Protein AF-A0A4Q6CB63-F1 (afdb_monomer)

Foldseek 3Di:
DDDDDDDDDPPPPPDPQLDLVVLVVCVVVVVLVSSLVSLVCLLPPPPHDPQSNLVSLQVNLVSCVVVVNNVSSLVSLVCSCVVVVVDPSVVVSVVVVVVDDPPQQPDLPDDDQAQQEEEEEAAPVCNVLSVLQCVQEPTHYDYGPDDPVSQLVVLVVDNSHQWYWYWHFAQPDPKTKTKIWIAGSNRHTDDMDMDTDDDDDDSVVSSVVRSVVSSVVNRHPGRD

Nearest PDB structures (foldseek):
  4zlh-assembly1_A  TM=8.930E-01  e=3.032E-02  Escherichia coli O157:H7
  5dbk-assembly1_B  TM=7.939E-01  e=3.755E-01  Bacillus thuringiensis Bt407
  4gpk-assembly2_H  TM=7.873E-01  e=6.652E-01  Bacillus thuringiensis serovar thuringiensis
  4gpk-assembly3_K  TM=8.136E-01  e=1.862E+00  Bacillus thuringiensis serovar thuringiensis
  4gpk-assembly2_F  TM=7.254E-01  e=1.178E+00  Bacillus thuringiensis serovar thuringiensis

Solvent-accessible surface area (backbone atoms only — not comparable to full-atom values): 12279 Å² total; per-residue (Å²): 140,85,85,82,82,81,80,82,79,81,79,77,79,80,75,80,72,64,40,71,66,58,20,51,52,27,44,78,70,68,37,50,69,62,13,45,53,34,26,52,47,30,44,69,39,90,84,44,50,73,68,52,21,29,46,22,28,39,49,47,10,50,48,27,40,76,69,73,35,60,69,60,12,50,51,28,22,49,47,19,39,71,78,33,58,88,41,73,48,17,54,51,27,50,48,61,63,62,70,48,69,77,70,72,56,61,73,82,81,88,62,88,70,52,75,48,23,23,40,33,24,44,22,89,92,48,53,74,49,43,59,63,40,48,71,26,36,64,39,52,65,43,84,39,89,52,53,68,71,35,50,30,55,50,26,66,74,33,89,34,34,26,13,35,36,42,40,45,68,45,51,90,49,102,71,27,33,23,38,42,37,29,22,36,26,89,59,49,75,75,51,74,49,76,43,73,59,92,68,92,73,57,46,70,63,50,45,51,54,29,42,56,54,47,23,65,71,38,48,70,39,73,51,75

pLDDT: mean 87.73, std 14.74, range [37.97, 98.38]

Secondary structure (DSSP, 8-state):
-------------------HHHHHHHHHTT-HHHHHHHHHHHHH-TTS-HHHHHHHHHHHHHHHHHTT-HHHHHHHHHHHHHH-TTSHHHHHHHHHHHSS----PPP--SS-PPTTEEEEE--SS-GGGHHHHHHTSSS-EEEE-S-HHHHHHHHHH-TTEEEEEEEEEE-SSSS-EEEEEEE-TTS-EEEEEEEE------HHHHHHHHHHHHHHHHTT----

Sequence (224 aa):
MKISFLALMLISTTAFAADLNKAKTYRSNGMLDEAKRELVEVAYASESSPDQKAEALLLLGDVAQEQGKPQVANENWRQVIQLYAASRFATLAKERMNARAPVAAPAVQGNQLTAGTVLVVSDPNHPWASGPLSASLASPTTLFEGSLSQAITAARQQPSIAGILEISLVTDSAFESGRVTCYRPNGGSVWVEKVMFNIGGGAERIARKFADGLAKKIARKTCP

Radius of gyration: 23.07 Å; Cα contacts (8 Å, |Δi|>4): 366; chains: 1; bounding box: 72×50×71 Å

Structure (mmCIF, N/CA/C/O backbone):
data_AF-A0A4Q6CB63-F1
#
_entry.id   AF-A0A4Q6CB63-F1
#
loop_
_atom_site.group_PDB
_atom_site.id
_atom_site.type_symbol
_atom_site.label_atom_id
_atom_site.label_alt_id
_atom_site.label_comp_id
_atom_site.label_asym_id
_atom_site.label_entity_id
_atom_site.label_seq_id
_atom_site.pdbx_PDB_ins_code
_atom_site.Cartn_x
_atom_site.Cartn_y
_atom_site.Cartn_z
_atom_site.occupancy
_atom_site.B_iso_or_equiv
_atom_site.auth_seq_id
_atom_site.auth_comp_id
_atom_site.auth_asym_id
_atom_site.auth_atom_id
_atom_site.pdbx_PDB_model_num
ATOM 1 N N . MET A 1 1 ? 47.937 -35.058 -47.679 1.00 39.22 1 MET A N 1
ATOM 2 C CA . MET A 1 1 ? 47.808 -33.672 -47.178 1.00 39.22 1 MET A CA 1
ATOM 3 C C . MET A 1 1 ? 46.350 -33.451 -46.796 1.00 39.22 1 MET A C 1
ATOM 5 O O . MET A 1 1 ? 45.508 -33.507 -47.678 1.00 39.22 1 MET A O 1
ATOM 9 N N . LYS A 1 2 ? 46.031 -33.335 -45.501 1.00 37.97 2 LYS A N 1
ATOM 10 C CA . LYS A 1 2 ? 44.665 -33.095 -45.001 1.00 37.97 2 LYS A CA 1
ATOM 11 C C . LYS A 1 2 ? 44.637 -31.696 -44.385 1.00 37.97 2 LYS A C 1
ATOM 13 O O . LYS A 1 2 ? 45.316 -31.475 -43.390 1.00 37.97 2 LYS A O 1
ATOM 18 N N . ILE A 1 3 ? 43.901 -30.770 -44.994 1.00 50.69 3 ILE A N 1
ATOM 19 C CA . ILE A 1 3 ? 43.619 -29.450 -44.420 1.00 50.69 3 ILE A CA 1
ATOM 20 C C . ILE A 1 3 ? 42.224 -29.552 -43.802 1.00 50.69 3 ILE A C 1
ATOM 22 O O . ILE A 1 3 ? 41.226 -29.568 -44.518 1.00 50.69 3 ILE A O 1
ATOM 26 N N . SER A 1 4 ? 42.167 -29.695 -42.477 1.00 60.84 4 SER A N 1
ATOM 27 C CA . SER A 1 4 ? 40.922 -29.565 -41.718 1.00 60.84 4 SER A CA 1
ATOM 28 C C . SER A 1 4 ? 40.594 -28.082 -41.568 1.00 60.84 4 SER A C 1
ATOM 30 O O . SER A 1 4 ? 41.284 -27.362 -40.852 1.00 60.84 4 SER A O 1
ATOM 32 N N . PHE A 1 5 ? 39.537 -27.639 -42.245 1.00 57.62 5 PHE A N 1
ATOM 33 C CA . PHE A 1 5 ? 38.904 -26.341 -42.027 1.00 57.62 5 PHE A CA 1
ATOM 34 C C . PHE A 1 5 ? 38.060 -26.420 -40.746 1.00 57.62 5 PHE A C 1
ATOM 36 O O . PHE A 1 5 ? 37.025 -27.085 -40.717 1.00 57.62 5 PHE A O 1
ATOM 43 N N . LEU A 1 6 ? 38.519 -25.776 -39.672 1.00 60.66 6 LEU A N 1
ATOM 44 C CA . LEU A 1 6 ? 37.759 -25.610 -38.435 1.00 60.66 6 LEU A CA 1
ATOM 45 C C . LEU A 1 6 ? 36.856 -24.375 -38.593 1.00 60.66 6 LEU A C 1
ATOM 47 O O . LEU A 1 6 ? 37.323 -23.241 -38.504 1.00 60.66 6 LEU A O 1
ATOM 51 N N . ALA A 1 7 ? 35.574 -24.593 -38.886 1.00 61.94 7 ALA A N 1
ATOM 52 C CA . ALA A 1 7 ? 34.572 -23.535 -38.975 1.00 61.94 7 ALA A CA 1
ATOM 53 C C . ALA A 1 7 ? 34.147 -23.095 -37.562 1.00 61.94 7 ALA A C 1
ATOM 55 O O . ALA A 1 7 ? 33.445 -23.817 -36.855 1.00 61.94 7 ALA A O 1
ATOM 56 N N . LEU A 1 8 ? 34.593 -21.908 -37.149 1.00 60.03 8 LEU A N 1
ATOM 57 C CA . LEU A 1 8 ? 34.213 -21.268 -35.891 1.00 60.03 8 LEU A CA 1
ATOM 58 C C . LEU A 1 8 ? 32.818 -20.631 -36.052 1.00 60.03 8 LEU A C 1
ATOM 60 O O . LEU A 1 8 ? 32.686 -19.526 -36.573 1.00 60.03 8 LEU A O 1
ATOM 64 N N . MET A 1 9 ? 31.766 -21.345 -35.645 1.00 54.97 9 MET A N 1
ATOM 65 C CA . MET A 1 9 ? 30.402 -20.806 -35.550 1.00 54.97 9 MET A CA 1
ATOM 66 C C . MET A 1 9 ? 30.316 -19.832 -34.363 1.00 54.97 9 MET A C 1
ATOM 68 O O . MET A 1 9 ? 30.201 -20.248 -33.211 1.00 54.97 9 MET A O 1
ATOM 72 N N . LEU A 1 10 ? 30.372 -18.528 -34.644 1.00 56.69 10 LEU A N 1
ATOM 73 C CA . LEU A 1 10 ? 29.990 -17.468 -33.709 1.00 56.69 10 LEU A CA 1
ATOM 74 C C . LEU A 1 10 ? 28.464 -17.490 -33.545 1.00 56.69 10 LEU A C 1
ATOM 76 O O . LEU A 1 10 ? 27.733 -16.954 -34.373 1.00 56.69 10 LEU A O 1
ATOM 80 N N . ILE A 1 11 ? 27.976 -18.132 -32.483 1.00 59.22 11 ILE A N 1
ATOM 81 C CA . ILE A 1 11 ? 26.566 -18.059 -32.089 1.00 59.22 11 ILE A CA 1
ATOM 82 C C . ILE A 1 11 ? 26.355 -16.688 -31.440 1.00 59.22 11 ILE A C 1
ATOM 84 O O . ILE A 1 11 ? 26.653 -16.488 -30.264 1.00 59.22 11 ILE A O 1
ATOM 88 N N . SER A 1 12 ? 25.884 -15.718 -32.224 1.00 46.91 12 SER A N 1
ATOM 89 C CA . SER A 1 12 ? 25.446 -14.418 -31.720 1.00 46.91 12 SER A CA 1
ATOM 90 C C . SER A 1 12 ? 24.173 -14.611 -30.899 1.00 46.91 12 SER A C 1
ATOM 92 O O . SER A 1 12 ? 23.078 -14.711 -31.446 1.00 46.91 12 SER A O 1
ATOM 94 N N . THR A 1 13 ? 24.297 -14.683 -29.576 1.00 50.00 13 THR A N 1
ATOM 95 C CA . THR A 1 13 ? 23.141 -14.586 -28.684 1.00 50.00 13 THR A CA 1
ATOM 96 C C . THR A 1 13 ? 22.566 -13.180 -28.816 1.00 50.00 13 THR A C 1
ATOM 98 O O . THR A 1 13 ? 23.146 -12.219 -28.311 1.00 50.00 13 THR A O 1
ATOM 101 N N . THR A 1 14 ? 21.448 -13.038 -29.525 1.00 46.25 14 THR A N 1
ATOM 102 C CA . THR A 1 14 ? 20.683 -11.792 -29.551 1.00 46.25 14 THR A CA 1
ATOM 103 C C . THR A 1 14 ? 20.094 -11.579 -28.163 1.00 46.25 14 THR A C 1
ATOM 105 O O . THR A 1 14 ? 19.065 -12.162 -27.819 1.00 46.25 14 THR A O 1
ATOM 108 N N . ALA A 1 15 ? 20.772 -10.784 -27.339 1.00 55.97 15 ALA A N 1
ATOM 109 C CA . ALA A 1 15 ? 20.175 -10.250 -26.130 1.00 55.97 15 ALA A CA 1
ATOM 110 C C . ALA A 1 15 ? 19.008 -9.354 -26.565 1.00 55.97 15 ALA A C 1
ATOM 112 O O . ALA A 1 15 ? 19.218 -8.311 -27.187 1.00 55.97 15 ALA A O 1
ATOM 113 N N . PHE A 1 16 ? 17.776 -9.790 -26.306 1.00 55.25 16 PHE A N 1
ATOM 114 C CA . PHE A 1 16 ? 16.616 -8.918 -26.423 1.00 55.25 16 PHE A CA 1
ATOM 115 C C . PHE A 1 16 ? 16.728 -7.899 -25.292 1.00 55.25 16 PHE A C 1
ATOM 117 O O . PHE A 1 16 ? 16.436 -8.212 -24.144 1.00 55.25 16 PHE A O 1
ATOM 124 N N . ALA A 1 17 ? 17.243 -6.712 -25.605 1.00 58.72 17 ALA A N 1
ATOM 125 C CA . ALA A 1 17 ? 17.229 -5.604 -24.667 1.00 58.72 17 ALA A CA 1
ATOM 126 C C . ALA A 1 17 ? 15.768 -5.224 -24.396 1.00 58.72 17 ALA A C 1
ATOM 128 O O . ALA A 1 17 ? 14.986 -5.072 -25.340 1.00 58.72 17 ALA A O 1
ATOM 129 N N . ALA A 1 18 ? 15.407 -5.093 -23.121 1.00 71.44 18 ALA A N 1
ATOM 130 C CA . ALA A 1 18 ? 14.099 -4.595 -22.722 1.00 71.44 18 ALA A CA 1
ATOM 131 C C . ALA A 1 18 ? 13.856 -3.220 -23.368 1.00 71.44 18 ALA A C 1
ATOM 133 O O . ALA A 1 18 ? 14.711 -2.332 -23.302 1.00 71.44 18 ALA A O 1
ATOM 134 N N . ASP A 1 19 ? 12.706 -3.050 -24.025 1.00 86.69 19 ASP A N 1
ATOM 135 C CA . ASP A 1 19 ? 12.426 -1.878 -24.859 1.00 86.69 19 ASP A CA 1
ATOM 136 C C . ASP A 1 19 ? 11.164 -1.146 -24.385 1.00 86.69 19 ASP A C 1
ATOM 138 O O . ASP A 1 19 ? 10.040 -1.652 -24.461 1.00 86.69 19 ASP A O 1
ATOM 142 N N . LEU A 1 20 ? 11.341 0.104 -23.949 1.00 92.88 20 LEU A N 1
ATOM 143 C CA . LEU A 1 20 ? 10.239 0.996 -23.582 1.00 92.88 20 LEU A CA 1
ATOM 144 C C . LEU A 1 20 ? 9.221 1.172 -24.710 1.00 92.88 20 LEU A C 1
ATOM 146 O O . LEU A 1 20 ? 8.030 1.319 -24.437 1.00 92.88 20 LEU A O 1
ATOM 150 N N . ASN A 1 21 ? 9.651 1.174 -25.970 1.00 95.06 21 ASN A N 1
ATOM 151 C CA . ASN A 1 21 ? 8.739 1.325 -27.101 1.00 95.06 21 ASN A CA 1
ATOM 152 C C . ASN A 1 21 ? 7.865 0.084 -27.276 1.00 95.06 21 ASN A C 1
ATOM 154 O O . ASN A 1 21 ? 6.662 0.203 -27.526 1.00 95.06 21 ASN A O 1
ATOM 158 N N . LYS A 1 22 ? 8.438 -1.104 -27.068 1.00 95.19 22 LYS A N 1
ATOM 159 C CA . LYS A 1 22 ? 7.697 -2.367 -27.060 1.00 95.19 22 LYS A CA 1
ATOM 160 C C . LYS A 1 22 ? 6.662 -2.387 -25.936 1.00 95.19 22 LYS A C 1
ATOM 162 O O . LYS A 1 22 ? 5.489 -2.645 -26.196 1.00 95.19 22 LYS A O 1
ATOM 167 N N . ALA A 1 23 ? 7.054 -1.999 -24.723 1.00 95.75 23 ALA A N 1
ATOM 168 C CA . ALA A 1 23 ? 6.136 -1.860 -23.595 1.00 95.75 23 ALA A CA 1
ATOM 169 C C . ALA A 1 23 ? 4.974 -0.886 -23.873 1.00 95.75 23 ALA A C 1
ATOM 171 O O . ALA A 1 23 ? 3.810 -1.205 -23.619 1.00 95.75 23 ALA A O 1
ATOM 172 N N . LYS A 1 24 ? 5.275 0.297 -24.427 1.00 97.06 24 LYS A N 1
ATOM 173 C CA . LYS A 1 24 ? 4.266 1.296 -24.819 1.00 97.06 24 LYS A CA 1
ATOM 174 C C . LYS A 1 24 ? 3.311 0.749 -25.877 1.00 97.06 24 LYS A C 1
ATOM 176 O O . LYS A 1 24 ? 2.111 0.984 -25.777 1.00 97.06 24 LYS A O 1
ATOM 181 N N . THR A 1 25 ? 3.833 -0.013 -26.838 1.00 97.31 25 THR A N 1
ATOM 182 C CA . THR A 1 25 ? 3.034 -0.673 -27.879 1.00 97.31 25 THR A CA 1
ATOM 183 C C . THR A 1 25 ? 2.101 -1.718 -27.277 1.00 97.31 25 THR A C 1
ATOM 185 O O . THR A 1 25 ? 0.921 -1.749 -27.613 1.00 97.31 25 THR A O 1
ATOM 188 N N . TYR A 1 26 ? 2.580 -2.551 -26.349 1.00 97.75 26 TYR A N 1
ATOM 189 C CA . TYR A 1 26 ? 1.707 -3.495 -25.650 1.00 97.75 26 TYR A CA 1
ATOM 190 C C . TYR A 1 26 ? 0.588 -2.774 -24.900 1.00 97.75 26 TYR A C 1
ATOM 192 O O . TYR A 1 26 ? -0.585 -3.101 -25.085 1.00 97.75 26 TYR A O 1
ATOM 200 N N . ARG A 1 27 ? 0.923 -1.724 -24.143 1.00 97.31 27 ARG A N 1
ATOM 201 C CA . ARG A 1 27 ? -0.071 -0.931 -23.413 1.00 97.31 27 ARG A CA 1
ATOM 202 C C . ARG A 1 27 ? -1.109 -0.311 -24.350 1.00 97.31 27 ARG A C 1
ATOM 204 O O . ARG A 1 27 ? -2.300 -0.433 -24.086 1.00 97.31 27 ARG A O 1
ATOM 211 N N . SER A 1 28 ? -0.691 0.308 -25.457 1.00 96.75 28 SER A N 1
ATOM 212 C CA . SER A 1 28 ? -1.627 0.948 -26.394 1.00 96.75 28 SER A CA 1
ATOM 213 C C . SER A 1 28 ? -2.571 -0.041 -27.086 1.00 96.75 28 SER A C 1
ATOM 215 O O . SER A 1 28 ? -3.619 0.369 -27.570 1.00 96.75 28 SER A O 1
ATOM 217 N N . ASN A 1 29 ? -2.216 -1.329 -27.126 1.00 96.75 29 ASN A N 1
ATOM 218 C CA . ASN A 1 29 ? -3.058 -2.409 -27.645 1.00 96.75 29 ASN A CA 1
ATOM 219 C C . ASN A 1 29 ? -3.844 -3.149 -26.541 1.00 96.75 29 ASN A C 1
ATOM 221 O O . ASN A 1 29 ? -4.443 -4.186 -26.809 1.00 96.75 29 ASN A O 1
ATOM 225 N N . GLY A 1 30 ? -3.836 -2.654 -25.298 1.00 95.50 30 GLY A N 1
ATOM 226 C CA . GLY A 1 30 ? -4.531 -3.282 -24.167 1.00 95.50 30 GLY A CA 1
ATOM 227 C C . GLY A 1 30 ? -3.865 -4.556 -23.632 1.00 95.50 30 GLY A C 1
ATOM 228 O O . GLY A 1 30 ? -4.428 -5.226 -22.770 1.00 95.50 30 GLY A O 1
ATOM 229 N N . MET A 1 31 ? -2.657 -4.884 -24.097 1.00 97.50 31 MET A N 1
ATOM 230 C CA . MET A 1 31 ? -1.854 -6.023 -23.638 1.00 97.50 31 MET A CA 1
ATOM 231 C C . MET A 1 31 ? -1.120 -5.653 -22.341 1.00 97.50 31 MET A C 1
ATOM 233 O O . MET A 1 31 ? 0.094 -5.440 -22.309 1.00 97.50 31 MET A O 1
ATOM 237 N N . LEU A 1 32 ? -1.893 -5.451 -21.272 1.00 95.19 32 LEU A N 1
ATOM 238 C CA . LEU A 1 32 ? -1.403 -4.839 -20.035 1.00 95.19 32 LEU A CA 1
ATOM 239 C C . LEU A 1 32 ? -0.403 -5.723 -19.276 1.00 95.19 32 LEU A C 1
ATOM 241 O O . LEU A 1 32 ? 0.510 -5.193 -18.642 1.00 95.19 32 LEU A O 1
ATOM 245 N N . ASP A 1 33 ? -0.530 -7.048 -19.353 1.00 93.12 33 ASP A N 1
ATOM 246 C CA . ASP A 1 33 ? 0.384 -7.970 -18.668 1.00 93.12 33 ASP A CA 1
ATOM 247 C C . ASP A 1 33 ? 1.744 -8.055 -19.374 1.00 93.12 33 ASP A C 1
ATOM 249 O O . ASP A 1 33 ? 2.793 -8.049 -18.723 1.00 93.12 33 ASP A O 1
ATOM 253 N N . GLU A 1 34 ? 1.753 -8.050 -20.707 1.00 95.44 34 GLU A N 1
ATOM 254 C CA . GLU A 1 34 ? 2.967 -7.971 -21.513 1.00 95.44 34 GLU A CA 1
ATOM 255 C C . GLU A 1 34 ? 3.663 -6.625 -21.332 1.00 95.44 34 GLU A C 1
ATOM 257 O O . GLU A 1 34 ? 4.873 -6.591 -21.109 1.00 95.44 34 GLU A O 1
ATOM 262 N N . ALA A 1 35 ? 2.903 -5.525 -21.349 1.00 96.88 35 ALA A N 1
ATOM 263 C CA . ALA A 1 35 ? 3.434 -4.199 -21.056 1.00 96.88 35 ALA A CA 1
ATOM 264 C C . ALA A 1 35 ? 4.088 -4.171 -19.672 1.00 96.88 35 ALA A C 1
ATOM 266 O O . ALA A 1 35 ? 5.228 -3.734 -19.537 1.00 96.88 35 ALA A O 1
ATOM 267 N N . LYS A 1 36 ? 3.401 -4.692 -18.647 1.00 96.88 36 LYS A N 1
ATOM 268 C CA . LYS A 1 36 ? 3.927 -4.756 -17.282 1.00 96.88 36 LYS A CA 1
ATOM 269 C C . LYS A 1 36 ? 5.258 -5.508 -17.222 1.00 96.88 36 LYS A C 1
ATOM 271 O O . LYS A 1 36 ? 6.182 -5.011 -16.586 1.00 96.88 36 LYS A O 1
ATOM 276 N N . ARG A 1 37 ? 5.368 -6.676 -17.865 1.00 95.31 37 ARG A N 1
ATOM 277 C CA . ARG A 1 37 ? 6.605 -7.476 -17.865 1.00 95.31 37 ARG A CA 1
ATOM 278 C C . ARG A 1 37 ? 7.783 -6.699 -18.456 1.00 95.31 37 ARG A C 1
ATOM 280 O O . ARG A 1 37 ? 8.807 -6.581 -17.794 1.00 95.31 37 ARG A O 1
ATOM 287 N N . GLU A 1 38 ? 7.606 -6.114 -19.637 1.00 94.75 38 GLU A N 1
ATOM 288 C CA . GLU A 1 38 ? 8.657 -5.324 -20.298 1.00 94.75 38 GLU A CA 1
ATOM 289 C C . GLU A 1 38 ? 9.060 -4.095 -19.465 1.00 94.75 38 GLU A C 1
ATOM 291 O O . GLU A 1 38 ? 10.240 -3.778 -19.335 1.00 94.75 38 GLU A O 1
ATOM 296 N N . LEU A 1 39 ? 8.092 -3.407 -18.848 1.00 97.44 39 LEU A N 1
ATOM 297 C CA . LEU A 1 39 ? 8.380 -2.240 -18.011 1.00 97.44 39 LEU A CA 1
ATOM 298 C C . LEU A 1 39 ? 9.146 -2.604 -16.735 1.00 97.44 39 LEU A C 1
ATOM 300 O O . LEU A 1 39 ? 10.003 -1.829 -16.317 1.00 97.44 39 LEU A O 1
ATOM 304 N N . VAL A 1 40 ? 8.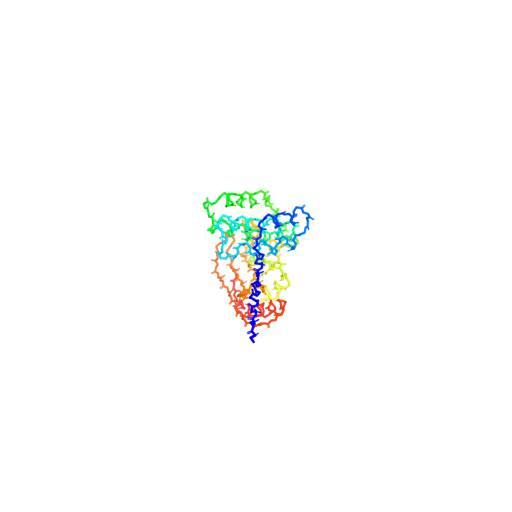860 -3.755 -16.114 1.00 96.12 40 VAL A N 1
ATOM 305 C CA . VAL A 1 40 ? 9.631 -4.243 -14.958 1.00 96.12 40 VAL A CA 1
ATOM 306 C C . VAL A 1 40 ? 11.083 -4.486 -15.362 1.00 96.12 40 VAL A C 1
ATOM 308 O O . VAL A 1 40 ? 11.987 -4.058 -14.646 1.00 96.12 40 VAL A O 1
ATOM 311 N N . GLU A 1 41 ? 11.321 -5.107 -16.517 1.00 94.94 41 GLU A N 1
ATOM 312 C CA . GLU A 1 41 ? 12.683 -5.328 -17.007 1.00 94.94 41 GLU A CA 1
ATOM 313 C C . GLU A 1 41 ? 13.430 -4.001 -17.206 1.00 94.94 41 GLU A C 1
ATOM 315 O O . GLU A 1 41 ? 14.523 -3.840 -16.666 1.00 94.94 41 GLU A O 1
ATOM 320 N N . VAL A 1 42 ? 12.819 -3.002 -17.857 1.00 95.56 42 VAL A N 1
ATOM 321 C CA . VAL A 1 42 ? 13.439 -1.670 -18.013 1.00 95.56 42 VAL A CA 1
ATOM 322 C C . VAL A 1 42 ? 13.677 -0.983 -16.661 1.00 95.56 42 VAL A C 1
ATOM 324 O O . VAL A 1 42 ? 14.746 -0.416 -16.429 1.00 95.56 42 VAL A O 1
ATOM 327 N N . ALA A 1 43 ? 12.700 -1.013 -15.751 1.00 96.00 43 ALA A N 1
ATOM 328 C CA . ALA A 1 43 ? 12.778 -0.302 -14.474 1.00 96.00 43 ALA A CA 1
ATOM 329 C C . ALA A 1 43 ? 13.957 -0.766 -13.601 1.00 96.00 43 ALA A C 1
ATOM 331 O O . ALA A 1 43 ? 14.531 0.039 -12.861 1.00 96.00 43 ALA A O 1
ATOM 332 N N . TYR A 1 44 ? 14.345 -2.041 -13.708 1.00 94.12 44 TYR A N 1
ATOM 333 C CA . TYR A 1 44 ? 15.367 -2.651 -12.854 1.00 94.12 44 TYR A CA 1
ATOM 334 C C . TYR A 1 44 ? 16.635 -3.101 -13.596 1.00 94.12 44 TYR A C 1
ATOM 336 O O . TYR A 1 44 ? 17.611 -3.471 -12.943 1.00 94.12 44 TYR A O 1
ATOM 344 N N . ALA A 1 45 ? 16.672 -3.002 -14.925 1.00 92.25 45 ALA A N 1
ATOM 345 C CA . ALA A 1 45 ? 17.854 -3.271 -15.738 1.00 92.25 45 ALA A CA 1
ATOM 346 C C . ALA A 1 45 ? 19.056 -2.400 -15.332 1.00 92.25 45 ALA A C 1
ATOM 348 O O . ALA A 1 45 ? 18.934 -1.197 -15.080 1.00 92.25 45 ALA A O 1
ATOM 349 N N . SER A 1 46 ? 20.248 -2.991 -15.285 1.00 91.25 46 SER A N 1
ATOM 350 C CA . SER A 1 46 ? 21.482 -2.289 -14.901 1.00 91.25 46 SER A CA 1
ATOM 351 C C . SER A 1 46 ? 21.897 -1.220 -15.919 1.00 91.25 46 SER A C 1
ATOM 353 O O . SER A 1 46 ? 22.407 -0.164 -15.554 1.00 91.25 46 SER A O 1
ATOM 355 N N . GLU A 1 47 ? 21.594 -1.490 -17.181 1.00 91.06 47 GLU A N 1
ATOM 356 C CA . GLU A 1 47 ? 21.930 -0.743 -18.383 1.00 91.06 47 GLU A CA 1
ATOM 357 C C . GLU A 1 47 ? 20.919 0.362 -18.714 1.00 91.06 47 GLU A C 1
ATOM 359 O O . GLU A 1 47 ? 21.214 1.243 -19.519 1.00 91.06 47 GLU A O 1
ATOM 364 N N . SER A 1 48 ? 19.742 0.349 -18.080 1.00 92.75 48 SER A N 1
ATOM 365 C CA . SER A 1 48 ? 18.741 1.397 -18.275 1.00 92.75 48 SER A CA 1
ATOM 366 C C . SER A 1 48 ? 19.169 2.702 -17.610 1.00 92.75 48 SER A C 1
ATOM 368 O O . SER A 1 48 ? 19.584 2.730 -16.445 1.00 92.75 48 SER A O 1
ATOM 370 N N . SER A 1 49 ? 19.017 3.805 -18.339 1.00 95.12 49 SER A N 1
ATOM 371 C CA . SER A 1 49 ? 19.308 5.140 -17.824 1.00 95.12 49 SER A CA 1
ATOM 372 C C . SER A 1 49 ? 18.327 5.541 -16.709 1.00 95.12 49 SER A C 1
ATOM 374 O O . SER A 1 49 ? 17.214 5.008 -16.639 1.00 95.12 49 SER A O 1
ATOM 376 N N . PRO A 1 50 ? 18.681 6.508 -15.840 1.00 96.19 50 PRO A N 1
ATOM 377 C CA . PRO A 1 50 ? 17.758 7.015 -14.824 1.00 96.19 50 PRO A CA 1
ATOM 378 C C . PRO A 1 50 ? 16.417 7.487 -15.402 1.00 96.19 50 PRO A C 1
ATOM 380 O O . PRO A 1 50 ? 15.372 7.205 -14.822 1.00 96.19 50 PRO A O 1
ATOM 383 N N . ASP A 1 51 ? 16.436 8.132 -16.571 1.00 95.94 51 ASP A N 1
ATOM 384 C CA . ASP A 1 51 ? 15.225 8.586 -17.259 1.00 95.94 51 ASP A CA 1
ATOM 385 C C . ASP A 1 51 ? 14.370 7.415 -17.753 1.00 95.94 51 ASP A C 1
ATOM 387 O O . ASP A 1 51 ? 13.152 7.443 -17.588 1.00 95.94 51 ASP A O 1
ATOM 391 N N . GLN A 1 52 ? 14.986 6.360 -18.301 1.00 96.31 52 GLN A N 1
ATOM 392 C CA . GLN A 1 52 ? 14.255 5.164 -18.732 1.00 96.31 52 GLN A CA 1
ATOM 393 C C . GLN A 1 52 ? 13.600 4.448 -17.550 1.00 96.31 52 GLN A C 1
ATOM 395 O O . GLN A 1 52 ? 12.446 4.035 -17.645 1.00 96.31 52 GLN A O 1
ATOM 400 N N . LYS A 1 53 ? 14.303 4.348 -16.417 1.00 97.69 53 LYS A N 1
ATOM 401 C CA . LYS A 1 53 ? 13.763 3.747 -15.189 1.00 97.69 53 LYS A CA 1
ATOM 402 C C . LYS A 1 53 ? 12.606 4.561 -14.618 1.00 97.69 53 LYS A C 1
ATOM 404 O O . LYS A 1 53 ? 11.573 3.998 -14.261 1.00 97.69 53 LYS A O 1
ATOM 409 N N . ALA A 1 54 ? 12.755 5.885 -14.578 1.00 97.94 54 ALA A N 1
ATOM 410 C CA . ALA A 1 54 ? 11.704 6.793 -14.134 1.00 97.94 54 ALA A CA 1
ATOM 411 C C . ALA A 1 54 ? 10.459 6.711 -15.036 1.00 97.94 54 ALA A C 1
ATOM 413 O O . ALA A 1 54 ? 9.336 6.657 -14.532 1.00 97.94 54 ALA A O 1
ATOM 414 N N . GLU A 1 55 ? 10.649 6.656 -16.358 1.00 98.19 55 GLU A N 1
ATOM 415 C CA . GLU A 1 55 ? 9.558 6.471 -17.318 1.00 98.19 55 GLU A CA 1
ATOM 416 C C . GLU A 1 55 ? 8.876 5.113 -17.146 1.00 98.19 55 GLU A C 1
ATOM 418 O O . GLU A 1 55 ? 7.648 5.043 -17.108 1.00 98.19 55 GLU A O 1
ATOM 423 N N . ALA A 1 56 ? 9.658 4.041 -16.998 1.00 98.12 56 ALA A N 1
ATOM 424 C CA . ALA A 1 56 ? 9.133 2.696 -16.815 1.00 98.12 56 ALA A CA 1
ATOM 425 C C . ALA A 1 56 ? 8.262 2.593 -15.557 1.00 98.12 56 ALA A C 1
ATOM 427 O O . ALA A 1 56 ? 7.145 2.084 -15.625 1.00 98.12 56 ALA A O 1
ATOM 428 N N . LEU A 1 57 ? 8.722 3.145 -14.430 1.00 98.25 57 LEU A N 1
ATOM 429 C CA . LEU A 1 57 ? 7.953 3.199 -13.183 1.00 98.25 57 LEU A CA 1
ATOM 430 C C . LEU A 1 57 ? 6.687 4.058 -13.312 1.00 98.25 57 LEU A C 1
ATOM 432 O O . LEU A 1 57 ? 5.629 3.670 -12.816 1.00 98.25 57 LEU A O 1
ATOM 436 N N . LEU A 1 58 ? 6.747 5.195 -14.014 1.00 98.38 58 LEU A N 1
ATOM 437 C CA . LEU A 1 58 ? 5.551 6.000 -14.285 1.00 98.38 58 LEU A CA 1
ATOM 438 C C . LEU A 1 58 ? 4.508 5.184 -15.067 1.00 98.38 58 LEU A C 1
ATOM 440 O O . LEU A 1 58 ? 3.336 5.149 -14.684 1.00 98.38 58 LEU A O 1
ATOM 444 N N . LEU A 1 59 ? 4.947 4.498 -16.127 1.00 98.19 59 LEU A N 1
ATOM 445 C CA . LEU A 1 59 ? 4.100 3.657 -16.972 1.00 98.19 59 LEU A CA 1
ATOM 446 C C . LEU A 1 59 ? 3.576 2.424 -16.226 1.00 98.19 59 LEU A C 1
ATOM 448 O O . LEU A 1 59 ? 2.430 2.048 -16.444 1.00 98.19 59 LEU A O 1
ATOM 452 N N . LEU A 1 60 ? 4.352 1.825 -15.317 1.00 98.12 60 LEU A N 1
ATOM 453 C CA . LEU A 1 60 ? 3.872 0.754 -14.435 1.00 98.12 60 LEU A CA 1
ATOM 454 C C . LEU A 1 60 ? 2.729 1.239 -13.551 1.00 98.12 60 LEU A C 1
ATOM 456 O O . LEU A 1 60 ? 1.752 0.515 -13.353 1.00 98.12 60 LEU A O 1
ATOM 460 N N . GLY A 1 61 ? 2.826 2.472 -13.049 1.00 96.50 61 GLY A N 1
ATOM 461 C CA . GLY A 1 61 ? 1.745 3.067 -12.282 1.00 96.50 61 GLY A CA 1
ATOM 462 C C . GLY A 1 61 ? 0.484 3.287 -13.121 1.00 96.50 61 GLY A C 1
ATOM 463 O O . GLY A 1 61 ? -0.619 2.971 -12.675 1.00 96.50 61 GLY A O 1
ATOM 464 N N . ASP A 1 62 ? 0.640 3.738 -14.365 1.00 97.00 62 ASP A N 1
ATOM 465 C CA . ASP A 1 62 ? -0.479 3.872 -15.297 1.00 97.00 62 ASP A CA 1
ATOM 466 C C . ASP A 1 62 ? -1.122 2.514 -15.647 1.00 97.00 62 ASP A C 1
ATOM 468 O O . ASP A 1 62 ? -2.341 2.379 -15.569 1.00 97.00 62 ASP A O 1
ATOM 472 N N . VAL A 1 63 ? -0.322 1.491 -15.973 1.00 96.94 63 VAL A N 1
ATOM 473 C CA . VAL A 1 63 ? -0.812 0.130 -16.265 1.00 96.94 63 VAL A CA 1
ATOM 474 C C . VAL A 1 63 ? -1.551 -0.444 -15.058 1.00 96.94 63 VAL A C 1
ATOM 476 O O . VAL A 1 63 ? -2.641 -0.992 -15.199 1.00 96.94 63 VAL A O 1
ATOM 479 N N . ALA A 1 64 ? -1.008 -0.287 -13.848 1.00 93.56 64 ALA A N 1
ATOM 480 C CA . ALA A 1 64 ? -1.683 -0.724 -12.630 1.00 93.56 64 ALA A CA 1
ATOM 481 C C . ALA A 1 64 ? -3.031 -0.015 -12.434 1.00 93.56 64 ALA A C 1
ATOM 483 O O . ALA A 1 64 ? -3.993 -0.639 -11.988 1.00 93.56 64 ALA A O 1
ATOM 484 N N . GLN A 1 65 ? -3.123 1.266 -12.793 1.00 92.88 65 GLN A N 1
ATOM 485 C CA . GLN A 1 65 ? -4.387 1.988 -12.746 1.00 92.88 65 GLN A CA 1
ATOM 486 C C . GLN A 1 65 ? -5.395 1.460 -13.768 1.00 92.88 65 GLN A C 1
ATOM 488 O O . GLN A 1 65 ? -6.555 1.263 -13.414 1.00 92.88 65 GLN A O 1
ATOM 493 N N . GLU A 1 66 ? -4.964 1.212 -15.004 1.00 92.12 66 GLU A N 1
ATOM 494 C CA . GLU A 1 66 ? -5.797 0.616 -16.058 1.00 92.12 66 GLU A CA 1
ATOM 495 C C . GLU A 1 66 ? -6.293 -0.785 -15.666 1.00 92.12 66 GLU A C 1
ATOM 497 O O . GLU A 1 66 ? -7.421 -1.155 -15.974 1.00 92.12 66 GLU A O 1
ATOM 502 N N . GLN A 1 67 ? -5.498 -1.527 -14.890 1.00 87.81 67 GLN A N 1
ATOM 503 C CA . GLN A 1 67 ? -5.875 -2.819 -14.310 1.00 87.81 67 GLN A CA 1
ATOM 504 C C . GLN A 1 67 ? -6.768 -2.719 -13.056 1.00 87.81 67 GLN A C 1
ATOM 506 O O . GLN A 1 67 ? -7.021 -3.737 -12.412 1.00 87.81 67 GLN A O 1
ATOM 511 N N . GLY A 1 68 ? -7.210 -1.525 -12.650 1.00 82.62 68 GLY A N 1
ATOM 512 C CA . GLY A 1 68 ? -8.037 -1.350 -11.452 1.00 82.62 68 GLY A CA 1
ATOM 513 C C . GLY A 1 68 ? -7.293 -1.608 -10.136 1.00 82.62 68 GLY A C 1
ATOM 514 O O . GLY A 1 68 ? -7.920 -1.943 -9.134 1.00 82.62 68 GLY A O 1
ATOM 515 N N . LYS A 1 69 ? -5.962 -1.447 -10.113 1.00 82.06 69 LYS A N 1
ATOM 516 C CA . LYS A 1 69 ? -5.091 -1.631 -8.935 1.00 82.06 69 LYS A CA 1
ATOM 517 C C . LYS A 1 69 ? -4.538 -0.280 -8.453 1.00 82.06 69 LYS A C 1
ATOM 519 O O . LYS A 1 69 ? -3.333 -0.020 -8.557 1.00 82.06 69 LYS A O 1
ATOM 524 N N . PRO A 1 70 ? -5.385 0.621 -7.920 1.00 83.00 70 PRO A N 1
ATOM 525 C CA . PRO A 1 70 ? -5.011 2.006 -7.646 1.00 83.00 70 PRO A CA 1
ATOM 526 C C . PRO A 1 70 ? -3.919 2.154 -6.581 1.00 83.00 70 PRO A C 1
ATOM 528 O O . PRO A 1 70 ? -3.179 3.136 -6.616 1.00 83.00 70 PRO A O 1
ATOM 531 N N . GLN A 1 71 ? -3.793 1.205 -5.650 1.00 77.75 71 GLN A N 1
ATOM 532 C CA . GLN A 1 71 ? -2.741 1.193 -4.631 1.00 77.75 71 GLN A CA 1
ATOM 533 C C . GLN A 1 71 ? -1.373 0.890 -5.252 1.00 77.75 71 GLN A C 1
ATOM 535 O O . GLN A 1 71 ? -0.410 1.603 -4.979 1.00 77.75 71 GLN A O 1
ATOM 540 N N . VAL A 1 72 ? -1.307 -0.111 -6.138 1.00 85.44 72 VAL A N 1
ATOM 541 C CA . VAL A 1 72 ? -0.091 -0.455 -6.893 1.00 85.44 72 VAL A CA 1
ATOM 542 C C . VAL A 1 72 ? 0.312 0.707 -7.802 1.00 85.44 72 VAL A C 1
ATOM 544 O O . VAL A 1 72 ? 1.493 1.036 -7.893 1.00 85.44 72 VAL A O 1
ATOM 547 N N . ALA A 1 73 ? -0.664 1.384 -8.415 1.00 92.56 73 ALA A N 1
ATOM 548 C CA . ALA A 1 73 ? -0.412 2.591 -9.196 1.00 92.56 73 ALA A CA 1
ATOM 549 C C . ALA A 1 73 ? 0.275 3.687 -8.367 1.00 92.56 73 ALA A C 1
ATOM 551 O O . ALA A 1 73 ? 1.327 4.201 -8.746 1.00 92.56 73 ALA A O 1
ATOM 552 N N . ASN A 1 74 ? -0.287 3.984 -7.191 1.00 87.19 74 ASN A N 1
ATOM 553 C CA . ASN A 1 74 ? 0.243 4.999 -6.284 1.00 87.19 74 ASN A CA 1
ATOM 554 C C . ASN A 1 74 ? 1.649 4.667 -5.781 1.00 87.19 74 ASN A C 1
ATOM 556 O O . ASN A 1 74 ? 2.459 5.575 -5.613 1.00 87.19 74 ASN A O 1
ATOM 560 N N . GLU A 1 75 ? 1.933 3.394 -5.515 1.00 87.94 75 GLU A N 1
ATOM 561 C CA . GLU A 1 75 ? 3.261 2.970 -5.076 1.00 87.94 75 GLU A CA 1
ATOM 562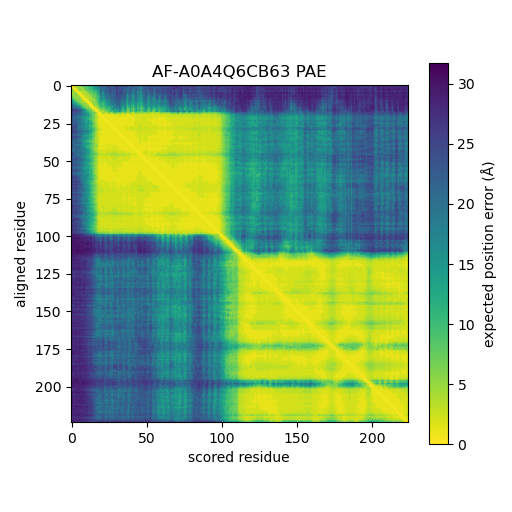 C C . GLU A 1 75 ? 4.311 3.214 -6.164 1.00 87.94 75 GLU A C 1
ATOM 564 O O . GLU A 1 75 ? 5.325 3.856 -5.900 1.00 87.94 75 GLU A O 1
ATOM 569 N N . ASN A 1 76 ? 4.027 2.820 -7.408 1.00 95.81 76 ASN A N 1
ATOM 570 C CA . ASN A 1 76 ? 4.928 3.070 -8.534 1.00 95.81 76 ASN A CA 1
ATOM 571 C C . ASN A 1 76 ? 5.178 4.571 -8.747 1.00 95.81 76 ASN A C 1
ATOM 573 O O . ASN A 1 76 ? 6.323 5.010 -8.833 1.00 95.81 76 ASN A O 1
ATOM 577 N N . TRP A 1 77 ? 4.126 5.392 -8.752 1.00 97.12 77 TRP A N 1
ATOM 578 C CA . TRP A 1 77 ? 4.267 6.845 -8.890 1.00 97.12 77 TRP A CA 1
ATOM 579 C C . TRP A 1 77 ? 5.038 7.483 -7.729 1.00 97.12 77 TRP A C 1
ATOM 581 O O . TRP A 1 77 ? 5.859 8.376 -7.946 1.00 97.12 77 TRP A O 1
ATOM 591 N N . ARG A 1 78 ? 4.840 7.000 -6.496 1.00 93.69 78 ARG A N 1
ATOM 592 C CA . ARG A 1 78 ? 5.612 7.446 -5.330 1.00 93.69 78 ARG A CA 1
ATOM 593 C C . ARG A 1 78 ? 7.097 7.128 -5.488 1.00 93.69 78 ARG A C 1
ATOM 595 O O . ARG A 1 78 ? 7.917 7.990 -5.175 1.00 93.69 78 ARG A O 1
ATOM 602 N N . GLN A 1 79 ? 7.442 5.951 -6.008 1.00 95.62 79 GLN A N 1
ATOM 603 C CA . GLN A 1 79 ? 8.834 5.598 -6.296 1.00 95.62 79 GLN A CA 1
ATOM 604 C C . GLN A 1 79 ? 9.454 6.539 -7.333 1.00 95.62 79 GLN A C 1
ATOM 606 O O . GLN A 1 79 ? 10.574 6.999 -7.119 1.00 95.62 79 GLN A O 1
ATOM 611 N N . VAL A 1 80 ? 8.717 6.928 -8.385 1.00 97.94 80 VAL A N 1
ATOM 612 C CA . VAL A 1 80 ? 9.196 7.942 -9.347 1.00 97.94 80 VAL A CA 1
ATOM 613 C C . VAL A 1 80 ? 9.545 9.253 -8.635 1.00 97.94 80 VAL A C 1
ATOM 615 O O . VAL A 1 80 ? 10.619 9.813 -8.844 1.00 97.94 80 VAL A O 1
ATOM 618 N N . ILE A 1 81 ? 8.660 9.728 -7.755 1.00 96.94 81 ILE A N 1
ATOM 619 C CA . ILE A 1 81 ? 8.842 10.988 -7.022 1.00 96.94 81 ILE A CA 1
ATOM 620 C C . ILE A 1 81 ? 10.032 10.921 -6.058 1.00 96.94 81 ILE A C 1
ATOM 622 O O . ILE A 1 81 ? 10.751 11.908 -5.917 1.00 96.94 81 ILE A O 1
ATOM 626 N N . GLN A 1 82 ? 10.229 9.786 -5.383 1.00 94.38 82 GLN A N 1
ATOM 627 C CA . GLN A 1 82 ? 11.279 9.618 -4.376 1.00 94.38 82 GLN A CA 1
ATOM 628 C C . GLN A 1 82 ? 12.661 9.410 -4.995 1.00 94.38 82 GLN A C 1
ATOM 630 O O . GLN A 1 82 ? 13.629 10.018 -4.546 1.00 94.38 82 GLN A O 1
ATOM 635 N N . LEU A 1 83 ? 12.753 8.557 -6.014 1.00 95.62 83 LEU A N 1
ATOM 636 C CA . LEU A 1 83 ? 14.030 8.133 -6.591 1.00 95.62 83 LEU A CA 1
ATOM 637 C C . LEU A 1 83 ? 14.500 9.059 -7.719 1.00 95.62 83 LEU A C 1
ATOM 639 O O . LEU A 1 83 ? 15.700 9.201 -7.936 1.00 95.62 83 LEU A O 1
ATOM 643 N N . TYR A 1 84 ? 13.568 9.721 -8.410 1.00 97.19 84 TYR A N 1
ATOM 644 C CA . TYR A 1 84 ? 13.844 10.526 -9.603 1.00 97.19 84 TYR A CA 1
ATOM 645 C C . TYR A 1 84 ? 13.229 11.923 -9.491 1.00 97.19 84 TYR A C 1
ATOM 647 O O . TYR A 1 84 ? 12.656 12.439 -10.451 1.00 97.19 84 TYR A O 1
ATOM 655 N N . ALA A 1 85 ? 13.353 12.548 -8.315 1.00 95.81 85 ALA A N 1
ATOM 656 C CA . ALA A 1 85 ? 12.675 13.797 -7.953 1.00 95.81 85 ALA A CA 1
ATOM 657 C C . ALA A 1 85 ? 12.889 14.969 -8.933 1.00 95.81 85 ALA A C 1
ATOM 659 O O . ALA A 1 85 ? 12.006 15.816 -9.062 1.00 95.81 85 ALA A O 1
ATOM 660 N N . ALA A 1 86 ? 14.041 15.016 -9.615 1.00 95.00 86 ALA A N 1
ATOM 661 C CA . ALA A 1 86 ? 14.387 16.048 -10.597 1.00 95.00 86 ALA A CA 1
ATOM 662 C C . ALA A 1 86 ? 13.907 15.737 -12.031 1.00 95.00 86 ALA A C 1
ATOM 664 O O . ALA A 1 86 ? 14.027 16.582 -12.915 1.00 95.00 86 ALA A O 1
ATOM 665 N N . SER A 1 87 ? 13.382 14.535 -12.284 1.00 96.88 87 SER A N 1
ATOM 666 C CA . SER A 1 87 ? 12.922 14.132 -13.615 1.00 96.88 87 SER A CA 1
ATOM 667 C C . SER A 1 87 ? 11.566 14.753 -13.959 1.00 96.88 87 SER A C 1
ATOM 669 O O . SER A 1 87 ? 10.710 14.957 -13.093 1.00 96.88 87 SER A O 1
ATOM 671 N N . ARG A 1 88 ? 11.301 14.947 -15.257 1.00 97.69 88 ARG A N 1
ATOM 672 C CA . ARG A 1 88 ? 9.956 15.308 -15.746 1.00 97.69 88 ARG A CA 1
ATOM 673 C C . ARG A 1 88 ? 8.888 14.286 -15.334 1.00 97.69 88 ARG A C 1
ATOM 675 O O . ARG A 1 88 ? 7.726 14.639 -15.148 1.00 97.69 88 ARG A O 1
ATOM 682 N N . PHE A 1 89 ? 9.282 13.024 -15.158 1.00 97.88 89 PHE A N 1
ATOM 683 C CA . PHE A 1 89 ? 8.385 11.940 -14.771 1.00 97.88 89 PHE A CA 1
ATOM 684 C C . PHE A 1 89 ? 7.922 12.063 -13.319 1.00 97.88 89 PHE A C 1
ATOM 686 O O . PHE A 1 89 ? 6.791 11.691 -13.026 1.00 97.88 89 PHE A O 1
ATOM 693 N N . ALA A 1 90 ? 8.724 12.649 -12.424 1.00 97.69 90 ALA A N 1
ATOM 694 C CA . ALA A 1 90 ? 8.279 12.958 -11.066 1.00 97.69 90 ALA A CA 1
ATOM 695 C C . ALA A 1 90 ? 7.179 14.028 -11.052 1.00 97.69 90 ALA A C 1
ATOM 697 O O . ALA A 1 90 ? 6.250 13.936 -10.249 1.00 97.69 90 ALA A O 1
A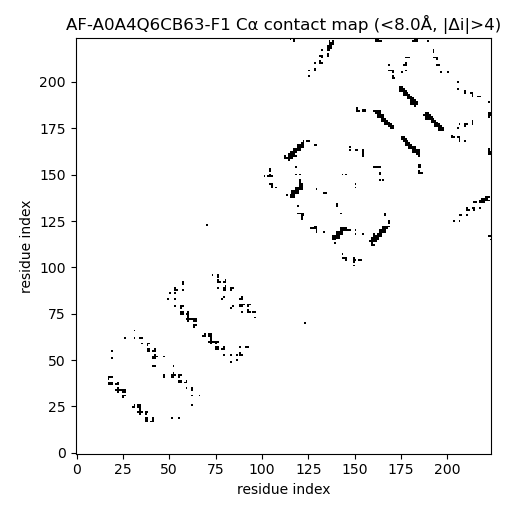TOM 698 N N . THR A 1 91 ? 7.238 15.015 -11.952 1.00 97.38 91 THR A N 1
ATOM 699 C CA . THR A 1 91 ? 6.149 15.989 -12.138 1.00 97.38 91 THR A CA 1
ATOM 700 C C . THR A 1 91 ? 4.880 15.294 -12.626 1.00 97.38 91 THR A C 1
ATOM 702 O O . THR A 1 91 ? 3.839 15.426 -11.987 1.00 97.38 91 THR A O 1
ATOM 705 N N . LEU A 1 92 ? 4.981 14.463 -13.669 1.00 97.44 92 LEU A N 1
ATOM 706 C CA . LEU A 1 92 ? 3.842 13.689 -14.176 1.00 97.44 92 LEU A CA 1
ATOM 707 C C . LEU A 1 92 ? 3.263 12.745 -13.112 1.00 97.44 92 LEU A C 1
ATOM 709 O O . LEU A 1 92 ? 2.051 12.663 -12.961 1.00 97.44 92 LEU A O 1
ATOM 713 N N . ALA A 1 93 ? 4.100 12.069 -12.326 1.00 96.19 93 ALA A N 1
ATOM 714 C CA . ALA A 1 93 ? 3.656 11.204 -11.235 1.00 96.19 93 ALA A CA 1
ATOM 715 C C . ALA A 1 93 ? 2.856 11.984 -10.175 1.00 96.19 93 ALA A C 1
ATOM 717 O O . ALA A 1 93 ? 1.796 11.526 -9.746 1.00 96.19 93 ALA A O 1
ATOM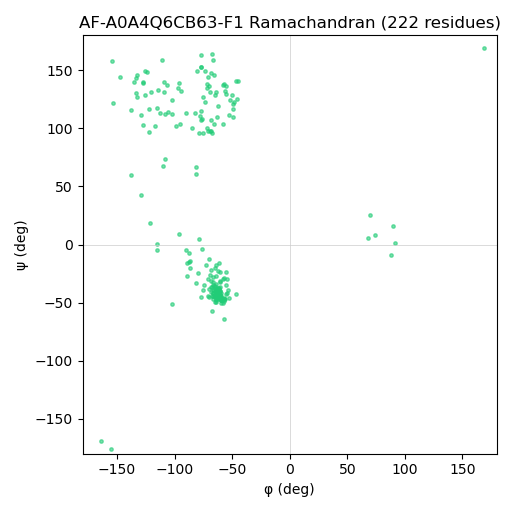 718 N N . LYS A 1 94 ? 3.305 13.192 -9.797 1.00 95.25 94 LYS A N 1
ATOM 719 C CA . LYS A 1 94 ? 2.547 14.086 -8.900 1.00 95.25 94 LYS A CA 1
ATOM 720 C C . LYS A 1 94 ? 1.208 14.478 -9.514 1.00 95.25 94 LYS A C 1
ATOM 722 O O . LYS A 1 94 ? 0.190 14.416 -8.832 1.00 95.25 94 LYS A O 1
ATOM 727 N N . GLU A 1 95 ? 1.192 14.839 -10.794 1.00 94.81 95 GLU A N 1
ATOM 728 C CA . GLU A 1 95 ? -0.045 15.155 -11.514 1.00 94.81 95 GLU A CA 1
ATOM 729 C C . GLU A 1 95 ? -1.007 13.967 -11.529 1.00 94.81 95 GLU A C 1
ATOM 731 O O . GLU A 1 95 ? -2.178 14.144 -11.223 1.00 94.81 95 GLU A O 1
ATOM 736 N N . ARG A 1 96 ? -0.532 12.747 -11.808 1.00 93.94 96 ARG A N 1
ATOM 737 C CA . ARG A 1 96 ? -1.353 11.524 -11.787 1.00 93.94 96 ARG A CA 1
ATOM 738 C C . ARG A 1 96 ? -1.944 11.247 -10.406 1.00 93.94 96 ARG A C 1
ATOM 740 O O . ARG A 1 96 ? -3.115 10.885 -10.308 1.00 93.94 96 ARG A O 1
ATOM 747 N N . MET A 1 97 ? -1.160 11.454 -9.349 1.00 89.06 97 MET A N 1
ATOM 748 C CA . MET A 1 97 ? -1.627 11.312 -7.969 1.00 89.06 97 MET A CA 1
ATOM 749 C C . MET A 1 97 ? -2.649 12.392 -7.581 1.00 89.06 97 MET A C 1
ATOM 751 O O . MET A 1 97 ? -3.601 12.082 -6.870 1.00 89.06 97 MET A O 1
ATOM 755 N N . ASN A 1 98 ? -2.487 13.627 -8.069 1.00 86.31 98 ASN A N 1
ATOM 756 C CA . ASN A 1 98 ? -3.369 14.761 -7.769 1.00 86.31 98 ASN A CA 1
ATOM 757 C C . ASN A 1 98 ? -4.648 14.787 -8.622 1.00 86.31 98 ASN A C 1
ATOM 759 O O . ASN A 1 98 ? -5.688 15.242 -8.157 1.00 86.31 98 ASN A O 1
ATOM 763 N N . ALA A 1 99 ? -4.581 14.325 -9.874 1.00 83.50 99 ALA A N 1
ATOM 764 C CA . ALA A 1 99 ? -5.700 14.309 -10.819 1.00 83.50 99 ALA A CA 1
ATOM 765 C C . ALA A 1 99 ? -6.783 13.295 -10.435 1.00 83.50 99 ALA A C 1
ATOM 767 O O . ALA A 1 99 ? -7.895 13.329 -10.963 1.00 83.50 99 ALA A O 1
ATOM 768 N N . ARG A 1 100 ? -6.487 12.397 -9.495 1.00 69.81 100 ARG A N 1
ATOM 769 C CA . ARG A 1 100 ? -7.524 11.616 -8.842 1.00 69.81 100 ARG A CA 1
ATOM 770 C C . ARG A 1 100 ? -8.208 12.510 -7.824 1.00 69.81 100 ARG A C 1
ATOM 772 O O . ARG A 1 100 ? -7.599 12.898 -6.828 1.00 69.81 100 ARG A O 1
ATOM 779 N N . ALA A 1 101 ? -9.492 12.789 -8.057 1.00 50.03 101 ALA A N 1
ATOM 780 C CA . ALA A 1 101 ? -10.361 13.262 -6.992 1.00 50.03 101 ALA A CA 1
ATOM 781 C C . ALA A 1 101 ? -10.133 12.363 -5.767 1.00 50.03 101 ALA A C 1
ATOM 783 O O . ALA A 1 101 ? -9.969 11.147 -5.948 1.00 50.03 101 ALA A O 1
ATOM 784 N N . PRO A 1 102 ? -10.103 12.907 -4.536 1.00 50.25 102 PRO A N 1
ATOM 785 C CA . PRO A 1 102 ? -10.241 12.053 -3.376 1.00 50.25 102 PRO A CA 1
ATOM 786 C C . PRO A 1 102 ? -11.507 11.248 -3.638 1.00 50.25 102 PRO A C 1
ATOM 788 O O . PRO A 1 102 ? -12.593 11.822 -3.716 1.00 50.25 102 PRO A O 1
ATOM 791 N N . VAL A 1 103 ? -11.363 9.939 -3.874 1.00 50.75 103 VAL A N 1
ATOM 792 C CA . VAL A 1 103 ? -12.504 9.031 -3.815 1.00 50.75 103 VAL A CA 1
ATOM 793 C C . VAL A 1 103 ? -13.140 9.407 -2.489 1.00 50.75 103 VAL A C 1
ATOM 795 O O . VAL A 1 103 ? -12.429 9.402 -1.474 1.00 50.75 103 VAL A O 1
ATOM 798 N N . ALA A 1 104 ? -14.374 9.921 -2.522 1.00 48.03 104 ALA A N 1
ATOM 799 C CA . ALA A 1 104 ? -15.035 10.397 -1.317 1.00 48.03 104 ALA A CA 1
ATOM 800 C C . ALA A 1 104 ? -14.804 9.322 -0.261 1.00 48.03 104 ALA A C 1
ATOM 802 O O . ALA A 1 104 ? -14.984 8.140 -0.572 1.00 48.03 104 ALA A O 1
ATOM 803 N N . ALA A 1 105 ? -14.246 9.707 0.896 1.00 50.62 105 ALA A N 1
ATOM 804 C CA . ALA A 1 105 ? -13.980 8.740 1.949 1.00 50.62 105 ALA A CA 1
ATOM 805 C C . ALA A 1 105 ? -15.278 7.941 2.104 1.00 50.62 105 ALA A C 1
ATOM 807 O O . ALA A 1 105 ? -16.331 8.577 2.237 1.00 50.62 105 ALA A O 1
ATOM 808 N N . PRO A 1 106 ? -15.238 6.608 1.949 1.00 50.59 106 PRO A N 1
ATOM 809 C CA . PRO A 1 106 ? -16.444 5.813 2.031 1.00 50.59 106 PRO A CA 1
ATOM 810 C C . PRO A 1 106 ? -17.141 6.223 3.314 1.00 50.59 106 PRO A C 1
ATOM 812 O O . PRO A 1 106 ? -16.495 6.325 4.364 1.00 50.59 106 PRO A O 1
ATOM 815 N N . ALA A 1 107 ? -18.428 6.554 3.211 1.00 51.38 107 ALA A N 1
ATOM 816 C CA . ALA A 1 107 ? -19.216 6.784 4.404 1.00 51.38 107 ALA A CA 1
ATOM 817 C C . ALA A 1 107 ? -19.003 5.555 5.286 1.00 51.38 107 ALA A C 1
ATOM 819 O O . ALA A 1 107 ? -19.173 4.435 4.805 1.00 51.38 107 ALA A O 1
ATOM 820 N N . VAL A 1 108 ? -18.555 5.754 6.527 1.00 57.00 108 VAL A N 1
ATOM 821 C CA . VAL A 1 108 ? -18.436 4.653 7.481 1.00 57.00 108 VAL A CA 1
ATOM 822 C C . VAL A 1 108 ? -19.840 4.068 7.598 1.00 57.00 108 VAL A C 1
ATOM 824 O O . VAL A 1 108 ? -20.738 4.723 8.129 1.00 57.00 108 VAL A O 1
ATOM 827 N N . GLN A 1 109 ? -20.080 2.921 6.961 1.00 49.84 109 GLN A N 1
ATOM 828 C CA . GLN A 1 109 ? -21.433 2.417 6.775 1.00 49.84 109 GLN A CA 1
ATOM 829 C C . GLN A 1 109 ? -21.999 1.995 8.137 1.00 49.84 109 GLN A C 1
ATOM 831 O O . GLN A 1 109 ? -21.621 0.981 8.713 1.00 49.84 109 GLN A O 1
ATOM 836 N N . GLY A 1 110 ? -22.935 2.796 8.642 1.00 45.09 110 GLY A N 1
ATOM 837 C CA . GLY A 1 110 ? -24.206 2.286 9.153 1.00 45.09 110 GLY A CA 1
ATOM 838 C C . GLY A 1 110 ? -24.314 1.841 10.610 1.00 45.09 110 GLY A C 1
ATOM 839 O O . GLY A 1 110 ? -25.444 1.667 11.050 1.00 45.09 110 GLY A O 1
ATOM 840 N N . ASN A 1 111 ? -23.234 1.735 11.385 1.00 54.28 111 ASN A N 1
ATOM 841 C CA . ASN A 1 111 ? -23.336 1.538 12.837 1.00 54.28 111 ASN A CA 1
ATOM 842 C C . ASN A 1 111 ? -22.770 2.756 13.565 1.00 54.28 111 ASN A C 1
ATOM 844 O O . ASN A 1 111 ? -21.687 3.228 13.222 1.00 54.28 111 ASN A O 1
ATOM 848 N N . GLN A 1 112 ? -23.499 3.275 14.562 1.00 65.88 112 GLN A N 1
ATOM 849 C CA . GLN A 1 112 ? -22.992 4.317 15.457 1.00 65.88 112 GLN A CA 1
ATOM 850 C C . GLN A 1 112 ? -21.613 3.889 15.968 1.00 65.88 112 GLN A C 1
ATOM 852 O O . GLN A 1 112 ? -21.504 2.931 16.732 1.00 65.88 112 GLN A O 1
ATOM 857 N N . LEU A 1 113 ? -20.562 4.575 15.514 1.00 77.50 113 LEU A N 1
ATOM 858 C CA . LEU A 1 113 ? -19.217 4.321 16.005 1.00 77.50 113 LEU A CA 1
ATOM 859 C C . LEU A 1 113 ? -19.208 4.634 17.491 1.00 77.50 113 LEU A C 1
ATOM 861 O O . LEU A 1 113 ? -19.489 5.764 17.901 1.00 77.50 113 LEU A O 1
ATOM 865 N N . THR A 1 114 ? -18.897 3.629 18.295 1.00 83.38 114 THR A N 1
ATOM 866 C CA . THR A 1 114 ? -18.692 3.834 19.719 1.00 83.38 114 THR A CA 1
ATOM 867 C C . THR A 1 114 ? -17.454 4.702 19.908 1.00 83.38 114 THR A C 1
ATOM 869 O O . THR A 1 114 ? -16.501 4.647 19.123 1.00 83.38 114 THR A O 1
ATOM 872 N N . ALA A 1 115 ? -17.472 5.551 20.933 1.00 88.81 115 ALA A N 1
ATOM 873 C CA . ALA A 1 115 ? -16.298 6.339 21.276 1.00 88.81 115 ALA A CA 1
ATOM 874 C C . ALA A 1 115 ? -15.105 5.402 21.523 1.00 88.81 115 ALA A C 1
ATOM 876 O O . ALA A 1 115 ? -15.229 4.410 22.241 1.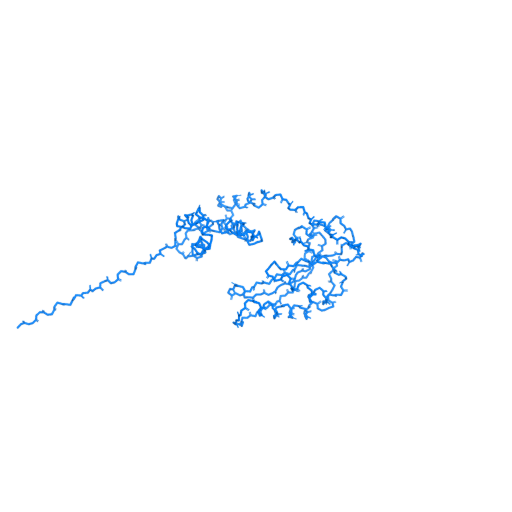00 88.81 115 ALA A O 1
ATOM 877 N N . GLY A 1 116 ? -13.964 5.715 20.913 1.00 92.56 116 GLY A N 1
ATOM 878 C CA . GLY A 1 116 ? -12.770 4.880 20.988 1.00 92.56 116 GLY A CA 1
ATOM 879 C C . GLY A 1 116 ? -12.662 3.819 19.887 1.00 92.56 116 GLY A C 1
ATOM 880 O O . GLY A 1 116 ? -11.869 2.890 20.029 1.00 92.56 116 GLY A O 1
ATOM 881 N N . THR A 1 117 ? -13.432 3.931 18.798 1.00 95.06 117 THR A N 1
ATOM 882 C CA . THR A 1 117 ? -13.339 2.984 17.675 1.00 95.06 117 THR A CA 1
ATOM 883 C C . THR A 1 117 ? -12.045 3.183 16.886 1.00 95.06 117 THR A C 1
ATOM 885 O O . THR A 1 117 ? -11.652 4.307 16.584 1.00 95.06 117 THR A O 1
ATOM 888 N N . VAL A 1 118 ? -11.407 2.085 16.494 1.00 96.50 118 VAL A N 1
ATOM 889 C CA . VAL A 1 118 ? -10.254 2.061 15.592 1.00 96.50 118 VAL A CA 1
ATOM 890 C C . VAL A 1 118 ? -10.712 1.645 14.197 1.00 96.50 118 VAL A C 1
ATOM 892 O O . VAL A 1 118 ? -11.310 0.581 14.024 1.00 96.50 118 VAL A O 1
ATOM 895 N N . LEU A 1 119 ? -10.416 2.467 13.191 1.00 95.81 119 LEU A N 1
ATOM 896 C CA . LEU A 1 119 ? -10.651 2.112 11.792 1.00 95.81 119 LEU A CA 1
ATOM 897 C C . LEU A 1 119 ? -9.599 1.107 11.323 1.00 95.81 119 LEU A C 1
ATOM 899 O O . LEU A 1 119 ? -8.408 1.380 11.423 1.00 95.81 119 LEU A O 1
ATOM 903 N N . VAL A 1 120 ? -10.011 -0.026 10.765 1.00 96.88 120 VAL A N 1
ATOM 904 C CA . VAL A 1 120 ? -9.102 -1.041 10.218 1.00 96.88 120 VAL A CA 1
ATOM 905 C C . VAL A 1 120 ? -9.082 -0.932 8.696 1.00 96.88 120 VAL A C 1
ATOM 907 O O . VAL A 1 120 ? -10.070 -1.233 8.029 1.00 96.88 120 VAL A O 1
ATOM 910 N N . VAL A 1 121 ? -7.942 -0.510 8.155 1.00 96.19 121 VAL A N 1
ATOM 911 C CA . VAL A 1 121 ? -7.659 -0.427 6.720 1.00 96.19 121 VAL A CA 1
ATOM 912 C C . VAL A 1 121 ? -7.042 -1.745 6.269 1.00 96.19 121 VAL A C 1
ATOM 914 O O . VAL A 1 121 ? -5.931 -2.101 6.671 1.00 96.19 121 VAL A O 1
ATOM 917 N N . SER A 1 122 ? -7.790 -2.467 5.441 1.00 94.12 122 SER A N 1
ATOM 918 C CA . SER A 1 122 ? -7.423 -3.798 4.965 1.00 94.12 122 SER A CA 1
ATOM 919 C C . SER A 1 122 ? -6.298 -3.764 3.934 1.00 94.12 122 SER A C 1
ATOM 921 O O . SER A 1 122 ? -6.219 -2.846 3.116 1.00 94.12 122 SER A O 1
ATOM 923 N N . ASP A 1 123 ? -5.488 -4.823 3.909 1.00 93.62 123 ASP A N 1
ATOM 924 C CA . ASP A 1 123 ? -4.612 -5.083 2.769 1.00 93.62 123 ASP A CA 1
ATOM 925 C C . ASP A 1 123 ? -5.478 -5.386 1.529 1.00 93.62 123 ASP A C 1
ATOM 927 O O . ASP A 1 123 ? -6.366 -6.239 1.609 1.00 93.62 123 ASP A O 1
ATOM 931 N N . PRO A 1 124 ? -5.261 -4.714 0.384 1.00 85.69 124 PRO A N 1
ATOM 932 C CA . PRO A 1 124 ? -6.128 -4.864 -0.784 1.00 85.69 124 PRO A CA 1
ATOM 933 C C . PRO A 1 124 ? -6.017 -6.242 -1.444 1.00 85.69 124 PRO A C 1
ATOM 935 O O . PRO A 1 124 ? -6.973 -6.690 -2.072 1.00 85.69 124 PRO A O 1
ATOM 938 N N . ASN A 1 125 ? -4.874 -6.918 -1.304 1.00 87.00 125 ASN A N 1
ATOM 939 C CA . ASN A 1 125 ? -4.661 -8.245 -1.878 1.00 87.00 125 ASN A CA 1
ATOM 940 C C . ASN A 1 125 ? -5.148 -9.355 -0.933 1.00 87.00 125 ASN A C 1
ATOM 942 O O . ASN A 1 125 ? -5.425 -10.466 -1.379 1.00 87.00 125 ASN A O 1
ATOM 946 N N . HIS A 1 126 ? -5.281 -9.056 0.364 1.00 92.69 126 HIS A N 1
ATOM 947 C CA . HIS A 1 126 ? -5.661 -10.014 1.402 1.00 92.69 126 HIS A CA 1
ATOM 948 C C . HIS A 1 126 ? -6.665 -9.406 2.402 1.00 92.69 126 HIS A C 1
ATOM 950 O O . HIS A 1 126 ? -6.394 -9.365 3.608 1.00 92.69 126 HIS A O 1
ATOM 956 N N . PRO A 1 127 ? -7.857 -8.965 1.952 1.00 90.50 127 PRO A N 1
ATOM 957 C CA . PRO A 1 127 ? -8.821 -8.278 2.818 1.00 90.50 127 PRO A CA 1
ATOM 958 C C . PRO A 1 127 ? -9.316 -9.149 3.981 1.00 90.50 127 PRO A C 1
ATOM 960 O O . PRO A 1 127 ? -9.711 -8.639 5.029 1.00 90.50 127 PRO A O 1
ATOM 963 N N . TRP A 1 128 ? -9.235 -10.476 3.836 1.00 93.81 128 TRP A N 1
ATOM 964 C CA . TRP A 1 128 ? -9.583 -11.435 4.883 1.00 93.81 128 TRP A CA 1
ATOM 965 C C . TRP A 1 128 ? -8.722 -11.284 6.151 1.00 93.81 128 TRP A C 1
ATOM 967 O O . TRP A 1 128 ? -9.174 -11.664 7.231 1.00 93.81 128 TRP A O 1
ATOM 977 N N . ALA A 1 129 ? -7.509 -10.723 6.056 1.00 96.88 129 ALA A N 1
ATOM 978 C CA . ALA A 1 129 ? -6.585 -10.597 7.186 1.00 96.88 129 ALA A CA 1
ATOM 979 C C . ALA A 1 129 ? -7.072 -9.609 8.258 1.00 96.88 129 ALA A C 1
ATOM 981 O O . ALA A 1 129 ? -6.683 -9.713 9.424 1.00 96.88 129 ALA A O 1
ATOM 982 N N . SER A 1 130 ? -7.957 -8.682 7.894 1.00 95.62 130 SER A N 1
ATOM 983 C CA . SER A 1 130 ? -8.476 -7.665 8.808 1.00 95.62 130 SER A CA 1
ATOM 984 C C . SER A 1 130 ? -9.303 -8.249 9.945 1.00 95.62 130 SER A C 1
ATOM 986 O O . SER A 1 130 ? -9.192 -7.774 11.071 1.00 95.62 130 SER A O 1
ATOM 988 N N . GLY A 1 131 ? -10.071 -9.314 9.699 1.00 93.38 131 GLY A N 1
ATOM 989 C CA . GLY A 1 131 ? -10.858 -10.005 10.728 1.00 93.38 131 GLY A CA 1
ATOM 990 C C . GLY A 1 131 ? -10.010 -10.509 11.908 1.00 93.38 131 GLY A C 1
ATOM 991 O O . GLY A 1 131 ? -10.171 -10.015 13.022 1.00 93.38 131 GLY A O 1
ATOM 992 N N . PRO A 1 132 ? -9.068 -11.448 11.702 1.00 96.19 132 PRO A N 1
ATOM 993 C CA . PRO A 1 132 ? -8.250 -11.980 12.792 1.00 96.19 132 PRO A CA 1
ATOM 994 C C . PRO A 1 132 ? -7.345 -10.925 13.452 1.00 96.19 132 PRO A C 1
ATOM 996 O O . PRO A 1 132 ? -7.125 -10.978 14.664 1.00 96.19 132 PRO A O 1
ATOM 999 N N . LEU A 1 133 ? -6.837 -9.948 12.690 1.00 97.00 133 LEU A N 1
ATOM 1000 C CA . LEU A 1 133 ? -5.989 -8.885 13.241 1.00 97.00 133 LEU A CA 1
ATOM 1001 C C . LEU A 1 133 ? -6.785 -7.904 14.107 1.00 97.00 133 LEU A C 1
ATOM 1003 O O . LEU A 1 133 ? -6.354 -7.576 15.211 1.00 97.00 133 LEU A O 1
ATOM 1007 N N . SER A 1 134 ? -7.965 -7.483 13.653 1.00 94.75 134 SER A N 1
ATOM 1008 C CA . SER A 1 134 ? -8.846 -6.605 14.430 1.00 94.75 134 SER A CA 1
ATOM 1009 C C . SER A 1 134 ? -9.350 -7.279 15.708 1.00 94.75 134 SER A C 1
ATOM 1011 O O . SER A 1 134 ? -9.315 -6.662 16.768 1.00 94.75 134 SER A O 1
ATOM 1013 N N . ALA A 1 135 ? -9.687 -8.572 15.646 1.00 94.75 135 ALA A N 1
ATOM 1014 C CA . ALA A 1 135 ? -10.084 -9.368 16.810 1.00 94.75 135 ALA A CA 1
ATOM 1015 C C . ALA A 1 135 ? -8.964 -9.548 17.857 1.00 94.75 135 ALA A C 1
ATOM 1017 O O . ALA A 1 135 ? -9.242 -9.915 18.997 1.00 94.75 135 ALA A O 1
ATOM 1018 N N . SER A 1 136 ? -7.702 -9.307 17.486 1.00 96.38 136 SER A N 1
ATOM 1019 C CA . SER A 1 136 ? -6.552 -9.411 18.397 1.00 96.38 136 SER A CA 1
ATOM 1020 C C . SER A 1 136 ? -6.270 -8.114 19.169 1.00 96.38 136 SER A C 1
ATOM 1022 O O . SER A 1 136 ? -5.522 -8.130 20.152 1.00 96.38 136 SER A O 1
ATOM 1024 N N . LEU A 1 137 ? -6.846 -6.987 18.739 1.00 94.94 137 LEU A N 1
ATOM 1025 C CA . LEU A 1 137 ? -6.691 -5.702 19.415 1.00 94.94 137 LEU A CA 1
ATOM 1026 C C . LEU A 1 137 ? -7.565 -5.610 20.668 1.00 94.94 137 LEU A C 1
ATOM 1028 O O . LEU A 1 137 ? -8.620 -6.227 20.766 1.00 94.94 137 LEU A O 1
ATOM 1032 N N . ALA A 1 138 ? -7.126 -4.792 21.626 1.00 92.56 138 ALA A N 1
ATOM 1033 C CA . ALA A 1 138 ? -7.927 -4.482 22.811 1.00 92.56 138 ALA A CA 1
ATOM 1034 C C . ALA A 1 138 ? -9.008 -3.416 22.544 1.00 92.56 138 ALA A C 1
ATOM 1036 O O . ALA A 1 138 ? -9.994 -3.347 23.274 1.00 92.56 138 ALA A O 1
ATOM 1037 N N . SER A 1 139 ? -8.810 -2.565 21.532 1.00 91.44 139 SER A N 1
ATOM 1038 C CA . SER A 1 139 ? -9.735 -1.481 21.188 1.00 91.44 139 SER A CA 1
ATOM 1039 C C . SER A 1 139 ? -10.925 -1.997 20.361 1.00 91.44 139 SER A C 1
ATOM 1041 O O . SER A 1 139 ? -10.739 -2.906 19.549 1.00 91.44 139 SER A O 1
ATOM 1043 N N . PRO A 1 140 ? -12.121 -1.388 20.477 1.00 93.75 140 PRO A N 1
ATOM 1044 C CA . PRO A 1 140 ? -13.200 -1.594 19.515 1.00 93.75 140 PRO A CA 1
ATOM 1045 C C . PRO A 1 140 ? -12.717 -1.272 18.101 1.00 93.75 140 PRO A C 1
ATOM 1047 O O . PRO A 1 140 ? -12.035 -0.270 17.888 1.00 93.75 140 PRO A O 1
ATOM 1050 N N . THR A 1 141 ? -13.063 -2.108 17.130 1.00 94.38 141 THR A N 1
ATOM 1051 C CA . THR A 1 141 ? -12.625 -1.946 15.742 1.00 94.38 141 THR A CA 1
ATOM 1052 C C . THR A 1 141 ? -13.813 -1.927 14.797 1.00 94.38 141 THR A C 1
ATOM 1054 O O . THR A 1 141 ? -14.833 -2.568 15.042 1.00 94.38 141 THR A O 1
ATOM 1057 N N . THR A 1 142 ? -13.666 -1.198 13.696 1.00 94.38 142 THR A N 1
ATOM 1058 C CA . THR A 1 142 ? -14.571 -1.294 12.552 1.00 94.38 142 THR A CA 1
ATOM 1059 C C . THR A 1 142 ? -13.753 -1.388 11.275 1.00 94.38 142 THR A C 1
ATOM 1061 O O . THR A 1 142 ? -12.698 -0.758 11.158 1.00 94.38 142 THR A O 1
ATOM 1064 N N . LEU A 1 143 ? -14.221 -2.176 10.312 1.00 93.38 143 LEU A N 1
ATOM 1065 C CA . LEU A 1 143 ? -13.589 -2.229 9.000 1.00 93.38 143 LEU A CA 1
ATOM 1066 C C . LEU A 1 143 ? -13.841 -0.912 8.264 1.00 93.38 143 LEU A C 1
ATOM 1068 O O . LEU A 1 143 ? -14.951 -0.383 8.269 1.00 93.38 143 LEU A O 1
ATOM 1072 N N . PHE A 1 144 ? -12.799 -0.387 7.630 1.00 92.44 144 PHE A N 1
ATOM 1073 C CA . PHE A 1 144 ? -12.880 0.801 6.798 1.00 92.44 144 PHE A CA 1
ATOM 1074 C C . PHE A 1 144 ? -12.555 0.439 5.350 1.00 92.44 144 PHE A C 1
ATOM 1076 O O . PHE A 1 144 ? -11.444 0.009 5.034 1.00 92.44 144 PHE A O 1
ATOM 1083 N N . GLU A 1 145 ? -13.529 0.622 4.461 1.00 86.44 145 GLU A N 1
ATOM 1084 C CA . GLU A 1 145 ? -13.420 0.262 3.045 1.00 86.44 145 GLU A CA 1
ATOM 1085 C C . GLU A 1 145 ? -12.689 1.328 2.222 1.00 86.44 145 GLU A C 1
ATOM 1087 O O . GLU A 1 145 ? -13.244 1.902 1.298 1.00 86.44 145 GLU A O 1
ATOM 1092 N N . GLY A 1 146 ? -11.432 1.636 2.524 1.00 85.25 146 GLY A N 1
ATOM 1093 C CA . GLY A 1 146 ? -10.709 2.662 1.773 1.00 85.25 146 GLY A CA 1
ATOM 1094 C C . GLY A 1 146 ? -9.207 2.629 1.980 1.00 85.25 146 GLY A C 1
ATOM 1095 O O . GLY A 1 146 ? -8.657 1.690 2.544 1.00 85.25 146 GLY A O 1
ATOM 1096 N N . SER A 1 147 ? -8.524 3.663 1.504 1.00 87.75 147 SER A N 1
ATOM 1097 C CA . SER A 1 147 ? -7.098 3.864 1.741 1.00 87.75 147 SER A CA 1
ATOM 1098 C C . SER A 1 147 ? -6.827 4.403 3.148 1.00 87.75 147 SER A C 1
ATOM 1100 O O . SER A 1 147 ? -7.688 5.019 3.783 1.00 87.75 147 SER A O 1
ATOM 1102 N N . LEU A 1 148 ? -5.571 4.292 3.593 1.00 91.81 148 LEU A N 1
ATOM 1103 C CA . LEU A 1 148 ? -5.098 4.950 4.813 1.00 91.81 148 LEU A CA 1
ATOM 1104 C C . LEU A 1 148 ? -5.368 6.463 4.799 1.00 91.81 148 LEU A C 1
ATOM 1106 O O . LEU A 1 148 ? -5.802 7.024 5.800 1.00 91.81 148 LEU A O 1
ATOM 1110 N N . SER A 1 149 ? -5.154 7.140 3.666 1.00 88.12 149 SER A N 1
ATOM 1111 C CA . SER A 1 149 ? -5.403 8.584 3.569 1.00 88.12 149 SER A CA 1
ATOM 1112 C C . SER A 1 149 ? -6.881 8.940 3.758 1.00 88.12 149 SER A C 1
ATOM 1114 O O . SER A 1 149 ? -7.186 9.935 4.414 1.00 88.12 149 SER A O 1
ATOM 1116 N N . GLN A 1 150 ? -7.800 8.126 3.235 1.00 86.31 150 GLN A N 1
ATOM 1117 C CA . GLN A 1 150 ? -9.236 8.304 3.452 1.00 86.31 150 GLN A CA 1
ATOM 1118 C C . GLN A 1 150 ? -9.619 8.026 4.909 1.00 86.31 150 GLN A C 1
ATOM 1120 O O . GLN A 1 150 ? -10.388 8.798 5.479 1.00 86.31 150 GLN A O 1
ATOM 1125 N N . ALA A 1 151 ? -9.040 6.993 5.528 1.00 92.94 151 ALA A N 1
ATOM 1126 C CA . ALA A 1 151 ? -9.262 6.681 6.939 1.00 92.94 151 ALA A CA 1
ATOM 1127 C C . ALA A 1 151 ? -8.780 7.817 7.855 1.00 92.94 151 ALA A C 1
ATOM 1129 O O . ALA A 1 151 ? -9.489 8.201 8.779 1.00 92.94 151 ALA A O 1
ATOM 1130 N N . ILE A 1 152 ? -7.620 8.421 7.560 1.00 93.50 152 ILE A N 1
ATOM 1131 C CA . ILE A 1 152 ? -7.108 9.605 8.272 1.00 93.50 152 ILE A CA 1
ATOM 1132 C C . ILE A 1 152 ? -8.073 10.782 8.129 1.00 93.50 152 ILE A C 1
ATOM 1134 O O . ILE A 1 152 ? -8.391 11.443 9.115 1.00 93.50 152 ILE A O 1
ATOM 1138 N N . THR A 1 153 ? -8.569 11.047 6.920 1.00 90.56 153 THR A N 1
ATOM 1139 C CA . THR A 1 153 ? -9.556 12.113 6.705 1.00 90.56 153 THR A CA 1
ATOM 1140 C C . THR A 1 153 ? -10.841 11.861 7.496 1.00 90.56 153 THR A C 1
ATOM 1142 O O . THR A 1 153 ? -11.317 12.775 8.165 1.00 90.56 153 THR A O 1
ATOM 1145 N N . ALA A 1 154 ? -11.361 10.630 7.487 1.00 89.81 154 ALA A N 1
ATOM 1146 C CA . ALA A 1 154 ? -12.552 10.257 8.250 1.00 89.81 154 ALA A CA 1
ATOM 1147 C C . ALA A 1 154 ? -12.332 10.401 9.766 1.00 89.81 154 ALA A C 1
ATOM 1149 O O . ALA A 1 154 ? -13.149 11.014 10.452 1.00 89.81 154 ALA A O 1
ATOM 1150 N N . ALA A 1 155 ? -11.194 9.925 10.280 1.00 93.69 155 ALA A N 1
ATOM 1151 C CA . ALA A 1 155 ? -10.828 10.025 11.691 1.00 93.69 155 ALA A CA 1
ATOM 1152 C C . ALA A 1 155 ? -10.711 11.479 12.172 1.00 93.69 155 ALA A C 1
ATOM 1154 O O . ALA A 1 155 ? -11.138 11.807 13.274 1.00 93.69 155 ALA A O 1
ATOM 1155 N N . ARG A 1 156 ? -10.196 12.387 11.333 1.00 93.62 156 ARG A N 1
ATOM 1156 C CA . ARG A 1 156 ? -10.146 13.827 11.650 1.00 93.62 156 ARG A CA 1
ATOM 1157 C C . ARG A 1 156 ? -11.526 14.473 11.738 1.00 93.62 156 ARG A C 1
ATOM 1159 O O . ARG A 1 156 ? -11.672 15.480 12.422 1.00 93.62 156 ARG A O 1
ATOM 1166 N N . GLN A 1 157 ? -12.510 13.936 11.022 1.00 92.50 157 GLN A N 1
ATOM 1167 C CA . GLN A 1 157 ? -13.870 14.473 10.975 1.00 92.50 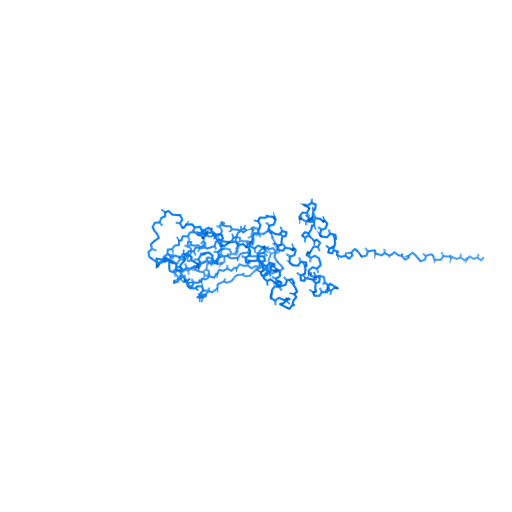157 GLN A CA 1
ATOM 1168 C C . GLN A 1 157 ? -14.780 13.894 12.065 1.00 92.50 157 GLN A C 1
ATOM 1170 O O . GLN A 1 157 ? -15.837 14.463 12.328 1.00 92.50 157 GLN A O 1
ATOM 1175 N N . GLN A 1 158 ? -14.396 12.782 12.699 1.00 91.44 158 GLN A N 1
ATOM 1176 C CA . GLN A 1 158 ? -15.245 12.054 13.641 1.00 91.44 158 GLN A CA 1
ATOM 1177 C C . GLN A 1 158 ? -14.518 11.825 14.976 1.00 91.44 158 GLN A C 1
ATOM 1179 O O . GLN A 1 158 ? -13.708 10.906 15.083 1.00 91.44 158 GLN A O 1
ATOM 1184 N N . PRO A 1 159 ? -14.839 12.603 16.028 1.00 90.94 159 PRO A N 1
ATOM 1185 C CA . PRO A 1 159 ? -14.187 12.498 17.339 1.00 90.94 159 PRO A CA 1
ATOM 1186 C C . PRO A 1 159 ? -14.345 11.143 18.046 1.00 90.94 159 PRO A C 1
ATOM 1188 O O . PRO A 1 159 ? -13.636 10.872 19.009 1.00 90.94 159 PRO A O 1
ATOM 1191 N N . SER A 1 160 ? -15.288 10.301 17.611 1.00 92.38 160 SER A N 1
ATOM 1192 C CA . SER A 1 160 ? -15.471 8.942 18.133 1.00 92.38 160 SER A CA 1
ATOM 1193 C C . SER A 1 160 ? -14.375 7.973 17.681 1.00 92.38 160 SER A C 1
ATOM 1195 O O . SER A 1 160 ? -14.217 6.918 18.301 1.00 92.38 160 SER A O 1
ATOM 1197 N N . ILE A 1 161 ? -13.616 8.316 16.636 1.00 94.94 161 ILE A N 1
ATOM 1198 C CA . ILE A 1 161 ? -12.513 7.501 16.137 1.00 94.94 161 ILE A CA 1
ATOM 1199 C C . ILE A 1 161 ? -11.274 7.781 16.984 1.00 94.94 161 ILE A C 1
ATOM 1201 O O . ILE A 1 161 ? -10.712 8.875 16.947 1.00 94.94 161 ILE A O 1
ATOM 1205 N N . ALA A 1 162 ? -10.855 6.760 17.726 1.00 96.12 162 ALA A N 1
ATOM 1206 C CA . ALA A 1 162 ? -9.607 6.744 18.471 1.00 96.12 162 ALA A CA 1
ATOM 1207 C C . ALA A 1 162 ? -8.429 6.734 17.499 1.00 96.12 162 ALA A C 1
ATOM 1209 O O . ALA A 1 162 ? -7.644 7.670 17.486 1.00 96.12 162 ALA A O 1
ATOM 1210 N N . GLY A 1 163 ? -8.368 5.742 16.608 1.00 97.12 163 GLY A N 1
ATOM 1211 C CA . GLY A 1 163 ? -7.173 5.500 15.805 1.00 97.12 163 GLY A CA 1
ATOM 1212 C C . GLY A 1 163 ? -7.436 4.785 14.497 1.00 97.12 163 GLY A C 1
ATOM 1213 O O . GLY A 1 163 ? -8.574 4.513 14.111 1.00 97.12 163 GLY A O 1
ATOM 1214 N N . ILE A 1 164 ? -6.350 4.485 13.791 1.00 97.94 164 ILE A N 1
ATOM 1215 C CA . ILE A 1 164 ? -6.384 3.801 12.500 1.00 97.94 164 ILE A CA 1
ATOM 1216 C C . ILE A 1 164 ? -5.339 2.695 12.509 1.00 97.94 164 ILE A C 1
ATOM 1218 O O . ILE A 1 164 ? -4.178 2.934 12.835 1.00 97.94 164 ILE A O 1
ATOM 1222 N N . LEU A 1 165 ? -5.743 1.496 12.119 1.00 98.06 165 LEU A N 1
ATOM 1223 C CA . LEU A 1 165 ? -4.891 0.335 11.946 1.00 98.06 165 LEU A CA 1
ATOM 1224 C C . LEU A 1 165 ? -4.741 0.040 10.451 1.00 98.06 165 LEU A C 1
ATOM 1226 O O . LEU A 1 165 ? -5.702 -0.370 9.810 1.00 98.06 165 LEU A O 1
ATOM 1230 N N . GLU A 1 166 ? -3.550 0.223 9.891 1.00 98.12 166 GLU A N 1
ATOM 1231 C CA . GLU A 1 166 ? -3.239 -0.179 8.513 1.00 98.12 166 GLU A CA 1
ATOM 1232 C C . GLU A 1 166 ? -2.597 -1.564 8.492 1.00 98.12 166 GLU A C 1
ATOM 1234 O O . GLU A 1 166 ? -1.641 -1.819 9.230 1.00 98.12 166 GLU A O 1
ATOM 1239 N N . ILE A 1 167 ? -3.091 -2.433 7.612 1.00 97.81 167 ILE A N 1
ATOM 1240 C CA . ILE A 1 167 ? -2.540 -3.764 7.359 1.00 97.81 167 ILE A CA 1
ATOM 1241 C C . ILE A 1 167 ? -1.891 -3.770 5.973 1.00 97.81 167 ILE A C 1
ATOM 1243 O O . ILE A 1 167 ? -2.495 -3.343 4.994 1.00 97.81 167 ILE A O 1
ATOM 1247 N N . SER A 1 168 ? -0.659 -4.271 5.885 1.00 96.06 168 SER A N 1
ATOM 1248 C CA . SER A 1 168 ? 0.075 -4.415 4.626 1.00 96.06 168 SER A CA 1
ATOM 1249 C C . SER A 1 168 ? 0.798 -5.756 4.597 1.00 96.06 168 SER A C 1
ATOM 1251 O O . SER A 1 168 ? 1.682 -6.007 5.419 1.00 96.06 168 SER A O 1
ATOM 1253 N N . LEU A 1 169 ? 0.409 -6.624 3.663 1.00 95.25 169 LEU A N 1
ATOM 1254 C CA . LEU A 1 169 ? 0.967 -7.961 3.479 1.00 95.25 169 LEU A CA 1
ATOM 1255 C C . LEU A 1 169 ? 1.624 -8.045 2.099 1.00 95.25 169 LEU A C 1
ATOM 1257 O O . LEU A 1 169 ? 0.959 -8.192 1.077 1.00 95.25 169 LEU A O 1
ATOM 1261 N N . VAL A 1 170 ? 2.950 -7.957 2.079 1.00 92.44 170 VAL A N 1
ATOM 1262 C CA . VAL A 1 170 ? 3.767 -8.038 0.867 1.00 92.44 170 VAL A CA 1
ATOM 1263 C C . VAL A 1 170 ? 4.250 -9.475 0.710 1.00 92.44 170 VAL A C 1
ATOM 1265 O O . VAL A 1 170 ? 5.151 -9.911 1.427 1.00 92.44 170 VAL A O 1
ATOM 1268 N N . THR A 1 171 ? 3.632 -10.220 -0.202 1.00 91.56 171 THR A N 1
ATOM 1269 C CA . THR A 1 171 ? 3.852 -11.668 -0.387 1.00 91.56 171 THR A CA 1
ATOM 1270 C C . THR A 1 171 ? 4.461 -12.041 -1.736 1.00 91.56 171 THR A C 1
ATOM 1272 O O . THR A 1 171 ? 4.685 -13.217 -1.998 1.00 91.56 171 THR A O 1
ATOM 1275 N N . ASP A 1 172 ? 4.732 -11.058 -2.589 1.00 82.88 172 ASP A N 1
ATOM 1276 C CA . ASP A 1 172 ? 5.218 -11.218 -3.963 1.00 82.88 172 ASP A CA 1
ATOM 1277 C C . ASP A 1 172 ? 6.570 -10.519 -4.204 1.00 82.88 172 ASP A C 1
ATOM 1279 O O . ASP A 1 172 ? 6.960 -10.258 -5.340 1.00 82.88 172 ASP A O 1
ATOM 1283 N N . SER A 1 173 ? 7.300 -10.206 -3.131 1.00 78.00 173 SER A N 1
ATOM 1284 C CA . SER A 1 173 ? 8.598 -9.524 -3.183 1.00 78.00 173 SER A CA 1
ATOM 1285 C C . SER A 1 173 ? 9.742 -10.443 -2.764 1.00 78.00 173 SER A C 1
ATOM 1287 O O . SER A 1 173 ? 9.542 -11.386 -2.007 1.00 78.00 173 SER A O 1
ATOM 1289 N N . ALA A 1 174 ? 10.972 -10.112 -3.179 1.00 75.31 174 ALA A N 1
ATOM 1290 C CA . ALA A 1 174 ? 12.183 -10.840 -2.770 1.00 75.31 174 ALA A CA 1
ATOM 1291 C C . ALA A 1 174 ? 12.361 -10.922 -1.239 1.00 75.31 174 ALA A C 1
ATOM 1293 O O . ALA A 1 174 ? 13.025 -11.825 -0.734 1.00 75.31 174 ALA A O 1
ATOM 1294 N N . PHE A 1 175 ? 11.756 -9.977 -0.513 1.00 80.12 175 PHE A N 1
ATOM 1295 C CA . PHE A 1 175 ? 11.612 -9.996 0.935 1.00 80.12 175 PHE A CA 1
ATOM 1296 C C . PHE A 1 175 ? 10.129 -9.915 1.288 1.00 80.12 175 PHE A C 1
ATOM 1298 O O . PHE A 1 175 ? 9.539 -8.832 1.326 1.00 80.12 175 PHE A O 1
ATOM 1305 N N . GLU A 1 176 ? 9.528 -11.073 1.534 1.00 87.56 176 GLU A N 1
ATOM 1306 C CA . GLU A 1 176 ? 8.139 -11.168 1.958 1.00 87.56 176 GLU A CA 1
ATOM 1307 C C . GLU A 1 176 ? 8.010 -10.610 3.385 1.00 87.56 176 GLU A C 1
ATOM 1309 O O . GLU A 1 176 ? 8.772 -10.955 4.301 1.00 87.56 176 GLU A O 1
ATOM 1314 N N . SER A 1 177 ? 7.038 -9.725 3.599 1.00 93.62 177 SER A N 1
ATOM 1315 C CA . SER A 1 177 ? 6.820 -9.123 4.910 1.00 93.62 177 SER A CA 1
ATOM 1316 C C . SER A 1 177 ? 5.357 -8.812 5.184 1.00 93.62 177 SER A C 1
ATOM 1318 O O . SER A 1 177 ? 4.605 -8.389 4.310 1.00 93.62 177 SER A O 1
ATOM 1320 N N . GLY A 1 178 ? 4.963 -8.990 6.440 1.00 96.38 178 GLY A N 1
ATOM 1321 C CA . GLY A 1 178 ? 3.707 -8.486 6.975 1.00 96.38 178 GLY A CA 1
ATOM 1322 C C . GLY A 1 178 ? 3.973 -7.302 7.891 1.00 96.38 178 GLY A C 1
ATOM 1323 O O . GLY A 1 178 ? 4.889 -7.342 8.719 1.00 96.38 178 GLY A O 1
ATOM 1324 N N . ARG A 1 179 ? 3.158 -6.257 7.784 1.00 97.62 179 ARG A N 1
ATOM 1325 C CA . ARG A 1 179 ? 3.218 -5.074 8.638 1.00 97.62 179 ARG A CA 1
ATOM 1326 C C . ARG A 1 179 ? 1.826 -4.669 9.100 1.00 97.62 179 ARG A C 1
ATOM 1328 O O . ARG A 1 179 ? 0.882 -4.670 8.317 1.00 97.62 179 ARG A O 1
ATOM 1335 N N . VAL A 1 180 ? 1.740 -4.267 10.364 1.00 98.00 180 VAL A N 1
ATOM 1336 C CA . VAL A 1 180 ? 0.588 -3.556 10.919 1.00 98.00 180 VAL A CA 1
ATOM 1337 C C . VAL A 1 180 ? 1.078 -2.266 11.550 1.00 98.00 180 VAL A C 1
ATOM 1339 O O . VAL A 1 180 ? 2.000 -2.293 12.368 1.00 98.00 180 VAL A O 1
ATOM 1342 N N . THR A 1 181 ? 0.466 -1.146 11.186 1.00 98.31 181 THR A N 1
ATOM 1343 C CA . THR A 1 181 ? 0.787 0.162 11.763 1.00 98.31 181 THR A CA 1
ATOM 1344 C C . THR A 1 181 ? -0.446 0.755 12.416 1.00 98.31 181 THR A C 1
ATOM 1346 O O . THR A 1 181 ? -1.503 0.822 11.796 1.00 98.31 181 THR A O 1
ATOM 1349 N N . CYS A 1 182 ? -0.301 1.222 13.652 1.00 98.19 182 CYS A N 1
ATOM 1350 C CA . CYS A 1 182 ? -1.315 2.033 14.310 1.00 98.19 182 CYS A CA 1
ATOM 1351 C C . CYS A 1 182 ? -0.974 3.518 14.175 1.00 98.19 182 CYS A C 1
ATOM 1353 O O . CYS A 1 182 ? 0.161 3.933 14.431 1.00 98.19 182 CYS A O 1
ATOM 1355 N N . TYR A 1 183 ? -1.975 4.319 13.835 1.00 98.25 183 TYR A N 1
ATOM 1356 C CA . TYR A 1 183 ? -1.899 5.764 13.690 1.00 98.25 183 TYR A CA 1
ATOM 1357 C C . TYR A 1 183 ? -2.922 6.448 14.591 1.00 98.25 183 TYR A C 1
ATOM 1359 O O . TYR A 1 183 ? -4.029 5.952 14.783 1.00 98.25 183 TYR A O 1
ATOM 1367 N N . ARG A 1 184 ? -2.564 7.642 15.065 1.00 97.69 184 ARG A N 1
ATOM 1368 C CA . ARG A 1 184 ? -3.514 8.609 15.631 1.00 97.69 184 ARG A CA 1
ATOM 1369 C C . ARG A 1 184 ? -4.446 9.147 14.531 1.00 97.69 184 ARG A C 1
ATOM 1371 O O . ARG A 1 184 ? -4.055 9.119 13.359 1.00 97.69 184 ARG A O 1
ATOM 1378 N N . PRO A 1 185 ? -5.583 9.786 14.869 1.00 95.88 185 PRO A N 1
ATOM 1379 C CA . PRO A 1 185 ? -6.501 10.378 13.888 1.00 95.88 185 PRO A CA 1
ATOM 1380 C C . PRO A 1 185 ? -5.834 11.427 13.000 1.00 95.88 185 PRO A C 1
ATOM 1382 O O . PRO A 1 185 ? -6.178 11.601 11.837 1.00 95.88 185 PRO A O 1
ATOM 1385 N N . ASN A 1 186 ? -4.819 12.119 13.521 1.00 93.12 186 ASN A N 1
ATOM 1386 C CA . ASN A 1 186 ? -4.060 13.101 12.753 1.00 93.12 186 ASN A CA 1
ATOM 1387 C C . ASN A 1 186 ? -3.059 12.477 11.756 1.00 93.12 186 ASN A C 1
ATOM 1389 O O . ASN A 1 186 ? -2.448 13.225 10.993 1.00 93.12 186 ASN A O 1
ATOM 1393 N N . GLY A 1 187 ? -2.906 11.150 11.725 1.00 93.19 187 GLY A N 1
ATOM 1394 C CA . GLY A 1 187 ? -1.981 10.417 10.856 1.00 93.19 187 GLY A CA 1
ATOM 1395 C C . GLY A 1 187 ? -0.596 10.162 11.460 1.00 93.19 187 GLY A C 1
ATOM 1396 O O . GLY A 1 187 ? 0.258 9.578 10.798 1.00 93.19 187 GLY A O 1
ATOM 1397 N N . GLY A 1 188 ? -0.337 10.577 12.703 1.00 94.88 188 GLY A N 1
ATOM 1398 C CA . GLY A 1 188 ? 0.925 10.284 13.382 1.00 94.88 188 GLY A CA 1
ATOM 1399 C C . GLY A 1 188 ? 1.006 8.821 13.819 1.00 94.88 188 GLY A C 1
ATOM 1400 O O . GLY A 1 188 ? 0.170 8.376 14.605 1.00 94.88 188 GLY A O 1
ATOM 1401 N N . SER A 1 189 ? 2.029 8.090 13.364 1.00 96.19 189 SER A N 1
ATOM 1402 C CA . SER A 1 189 ? 2.280 6.703 13.785 1.00 96.19 189 SER A CA 1
ATOM 1403 C C . SER A 1 189 ? 2.464 6.609 15.305 1.00 96.19 189 SER A C 1
ATOM 1405 O O . SER A 1 189 ? 3.149 7.432 15.918 1.00 96.19 189 SER A O 1
ATOM 1407 N N . VAL A 1 190 ? 1.854 5.594 15.912 1.00 97.12 190 VAL A N 1
ATOM 1408 C CA . VAL A 1 190 ? 1.956 5.277 17.344 1.00 97.12 190 VAL A CA 1
ATOM 1409 C C . VAL A 1 190 ? 2.912 4.110 17.536 1.00 97.12 190 VAL A C 1
ATOM 1411 O O . VAL A 1 190 ? 3.865 4.206 18.303 1.00 97.12 190 VAL A O 1
ATOM 1414 N N . TRP A 1 191 ? 2.689 3.024 16.799 1.00 97.81 191 TRP A N 1
ATOM 1415 C CA . TRP A 1 191 ? 3.539 1.841 16.807 1.00 97.81 191 TRP A CA 1
ATOM 1416 C C . TRP A 1 191 ? 3.423 1.090 15.481 1.00 97.81 191 TRP A C 1
ATOM 1418 O O . TRP A 1 191 ? 2.438 1.223 14.755 1.00 97.81 191 TRP A O 1
ATOM 1428 N N . VAL A 1 192 ? 4.444 0.289 15.181 1.00 98.06 192 VAL A N 1
ATOM 1429 C CA . VAL A 1 192 ? 4.526 -0.547 13.981 1.00 98.06 192 VAL A CA 1
ATOM 1430 C C . VAL A 1 192 ? 4.965 -1.939 14.409 1.00 98.06 192 VAL A C 1
ATOM 1432 O O . VAL A 1 192 ? 6.005 -2.082 15.047 1.00 98.06 192 VAL A O 1
ATOM 1435 N N . GLU A 1 193 ? 4.217 -2.961 14.012 1.00 98.19 193 GLU A N 1
ATOM 1436 C CA . GLU A 1 193 ? 4.630 -4.355 14.133 1.00 98.19 193 GLU A CA 1
ATOM 1437 C C . GLU A 1 193 ? 4.943 -4.934 12.763 1.00 98.19 193 GLU A C 1
ATOM 1439 O O . GLU A 1 193 ? 4.255 -4.670 11.776 1.00 98.19 193 GLU A O 1
ATOM 1444 N N . LYS A 1 194 ? 6.010 -5.729 12.705 1.00 97.00 194 LYS A N 1
ATOM 1445 C CA . LYS A 1 194 ? 6.460 -6.386 11.478 1.00 97.00 194 LYS A CA 1
ATOM 1446 C C . LYS A 1 194 ? 6.748 -7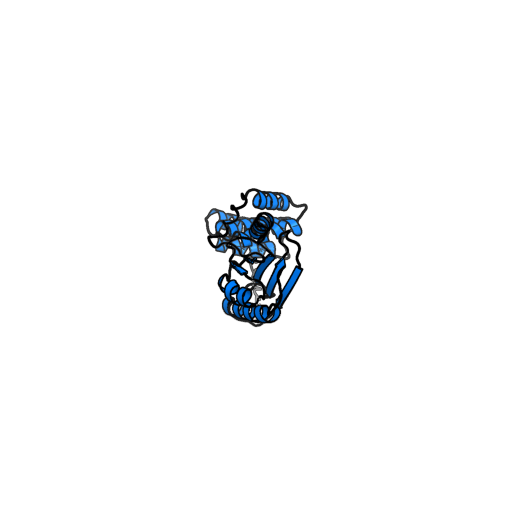.852 11.729 1.00 97.00 194 LYS A C 1
ATOM 1448 O O . LYS A 1 194 ? 7.270 -8.229 12.782 1.00 97.00 194 LYS A O 1
ATOM 1453 N N . VAL A 1 195 ? 6.467 -8.662 10.726 1.00 96.06 195 VAL A N 1
ATOM 1454 C CA . VAL A 1 195 ? 6.912 -10.045 10.611 1.00 96.06 195 VAL A CA 1
ATOM 1455 C C . VAL A 1 195 ? 7.582 -10.198 9.256 1.00 96.06 195 VAL A C 1
ATOM 1457 O O . VAL A 1 195 ? 7.133 -9.635 8.262 1.00 96.06 195 VAL A O 1
ATOM 1460 N N . MET A 1 196 ? 8.690 -10.921 9.235 1.00 90.69 196 MET A N 1
ATOM 1461 C CA . MET A 1 196 ? 9.411 -11.256 8.015 1.00 90.69 196 MET A CA 1
ATOM 1462 C C . MET A 1 196 ? 9.610 -12.757 8.007 1.00 90.69 196 MET A C 1
ATOM 1464 O O . MET A 1 196 ? 9.855 -13.361 9.055 1.00 90.69 196 MET A O 1
ATOM 1468 N N . PHE A 1 197 ? 9.458 -13.359 6.838 1.00 79.50 197 PHE A N 1
ATOM 1469 C CA . PHE A 1 197 ? 9.586 -14.795 6.684 1.00 79.50 197 PHE A CA 1
ATOM 1470 C C . PHE A 1 197 ? 10.019 -15.071 5.250 1.00 79.50 197 PHE A C 1
ATOM 1472 O O . PHE A 1 197 ? 9.325 -14.669 4.335 1.00 79.50 197 PHE A O 1
ATOM 1479 N N . ASN A 1 198 ? 11.157 -15.739 5.062 1.00 70.75 198 ASN A N 1
ATOM 1480 C CA . ASN A 1 198 ? 11.633 -16.175 3.748 1.00 70.75 198 ASN A CA 1
ATOM 1481 C C . ASN A 1 198 ? 11.489 -17.691 3.676 1.00 70.75 198 ASN A C 1
ATOM 1483 O O . ASN A 1 198 ? 12.467 -18.423 3.821 1.00 70.75 198 ASN A O 1
ATOM 1487 N N . ILE A 1 199 ? 10.259 -18.182 3.547 1.00 65.06 199 ILE A N 1
ATOM 1488 C CA . ILE A 1 199 ? 10.035 -19.614 3.347 1.00 65.06 199 ILE A CA 1
ATOM 1489 C C . ILE A 1 199 ? 9.128 -19.759 2.144 1.00 65.06 199 ILE A C 1
ATOM 1491 O O . ILE A 1 199 ? 7.951 -19.419 2.226 1.00 65.06 199 ILE A O 1
ATOM 1495 N N . GLY A 1 200 ? 9.696 -20.291 1.059 1.00 70.19 200 GLY A N 1
ATOM 1496 C CA . GLY A 1 200 ? 8.987 -20.519 -0.192 1.00 70.19 200 GLY A CA 1
ATOM 1497 C C . GLY A 1 200 ? 7.610 -21.155 0.019 1.00 70.19 200 GLY A C 1
ATOM 1498 O O . GLY A 1 200 ? 7.401 -22.020 0.878 1.00 70.19 200 GLY A O 1
ATOM 1499 N N . GLY A 1 201 ? 6.649 -20.696 -0.768 1.00 80.56 201 GLY A N 1
ATOM 1500 C CA . GLY A 1 201 ? 5.249 -21.087 -0.697 1.00 80.56 201 GLY A CA 1
ATOM 1501 C C . GLY A 1 201 ? 4.406 -20.156 -1.562 1.00 80.56 201 GLY A C 1
ATOM 1502 O O . GLY A 1 201 ? 4.893 -19.143 -2.044 1.00 80.56 201 GLY A O 1
ATOM 1503 N N . GLY A 1 202 ? 3.140 -20.501 -1.793 1.00 88.00 202 GLY A N 1
ATOM 1504 C CA . GLY A 1 202 ? 2.225 -19.586 -2.479 1.00 88.00 202 GLY A CA 1
ATOM 1505 C C . GLY A 1 202 ? 1.899 -18.362 -1.615 1.00 88.00 202 GLY A C 1
ATOM 1506 O O . GLY A 1 202 ? 1.793 -18.489 -0.391 1.00 88.00 202 GLY A O 1
ATOM 1507 N N . ALA A 1 203 ? 1.676 -17.214 -2.262 1.00 88.69 203 ALA A N 1
ATOM 1508 C CA . ALA A 1 203 ? 1.387 -15.918 -1.636 1.00 88.69 203 ALA A CA 1
ATOM 1509 C C . ALA A 1 203 ? 0.323 -15.993 -0.522 1.00 88.69 203 ALA A C 1
ATOM 1511 O O . ALA A 1 203 ? 0.517 -15.465 0.570 1.00 88.69 203 ALA A O 1
ATOM 1512 N N . GLU A 1 204 ? -0.756 -16.743 -0.747 1.00 90.56 204 GLU A N 1
ATOM 1513 C CA . GLU A 1 204 ? -1.850 -16.912 0.218 1.00 90.56 204 GLU A CA 1
ATOM 1514 C C . GLU A 1 204 ? -1.409 -17.620 1.514 1.00 90.56 204 GLU A C 1
ATOM 1516 O O . GLU A 1 204 ? -1.800 -17.248 2.622 1.00 90.56 204 GLU A O 1
ATOM 1521 N N . ARG A 1 205 ? -0.545 -18.637 1.407 1.00 92.56 205 ARG A N 1
ATOM 1522 C CA . ARG A 1 205 ? -0.008 -19.346 2.579 1.00 92.56 205 ARG A CA 1
ATOM 1523 C C . ARG A 1 2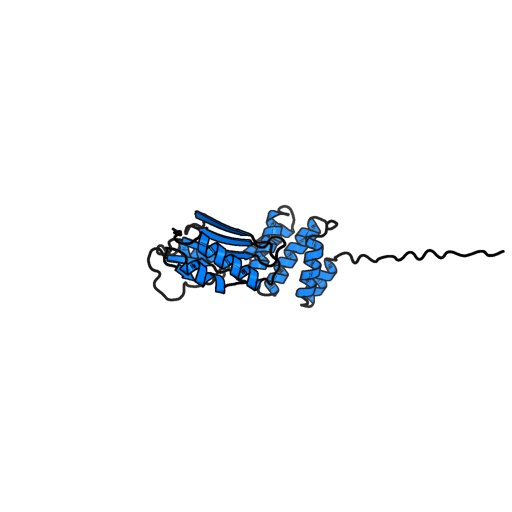05 ? 0.893 -18.428 3.400 1.00 92.56 205 ARG A C 1
ATOM 1525 O O . ARG A 1 205 ? 0.880 -18.494 4.631 1.00 92.56 205 ARG A O 1
ATOM 1532 N N . ILE A 1 206 ? 1.685 -17.606 2.719 1.00 93.69 206 ILE A N 1
ATOM 1533 C CA . ILE A 1 206 ? 2.582 -16.634 3.344 1.00 93.69 206 ILE A CA 1
ATOM 1534 C C . ILE A 1 206 ? 1.761 -15.554 4.058 1.00 93.69 206 ILE A C 1
ATOM 1536 O O . ILE A 1 206 ? 1.989 -15.312 5.243 1.00 93.69 206 ILE A O 1
ATOM 1540 N N . ALA A 1 207 ? 0.735 -14.998 3.404 1.00 94.81 207 ALA A N 1
ATOM 1541 C CA . ALA A 1 207 ? -0.169 -14.013 3.999 1.00 94.81 207 ALA A CA 1
ATOM 1542 C C . ALA A 1 207 ? -0.821 -14.520 5.296 1.00 94.81 207 ALA A C 1
ATOM 1544 O O . ALA A 1 207 ? -0.853 -13.798 6.292 1.00 94.81 207 ALA A O 1
ATOM 1545 N N . ARG A 1 208 ? -1.264 -15.785 5.333 1.00 95.69 208 ARG A N 1
ATOM 1546 C CA . ARG A 1 208 ? -1.797 -16.438 6.549 1.00 95.69 208 ARG A CA 1
ATOM 1547 C C . ARG A 1 208 ? -0.793 -16.478 7.686 1.00 95.69 208 ARG A C 1
ATOM 1549 O O . ARG A 1 208 ? -1.104 -16.042 8.790 1.00 95.69 208 ARG A O 1
ATOM 1556 N N . LYS A 1 209 ? 0.439 -16.899 7.405 1.00 95.38 209 LYS A N 1
ATOM 1557 C CA . LYS A 1 209 ? 1.506 -16.885 8.413 1.00 95.38 209 LYS A CA 1
ATOM 1558 C C . LYS A 1 209 ? 1.810 -15.478 8.916 1.00 95.38 209 LYS A C 1
ATOM 1560 O O . LYS A 1 209 ? 2.076 -15.306 10.106 1.00 95.38 209 LYS A O 1
ATOM 1565 N N . PHE A 1 210 ? 1.773 -14.481 8.033 1.00 96.75 210 PHE A N 1
ATOM 1566 C CA . PHE A 1 210 ? 1.950 -13.093 8.436 1.00 96.75 210 PHE A CA 1
ATOM 1567 C C . PHE A 1 210 ? 0.828 -12.615 9.344 1.00 96.75 210 PHE A C 1
ATOM 1569 O O . PHE A 1 210 ? 1.126 -12.091 10.415 1.00 96.75 210 PHE A O 1
ATOM 1576 N N . ALA A 1 211 ? -0.431 -12.840 8.966 1.00 97.19 211 ALA A N 1
ATOM 1577 C CA . ALA A 1 211 ? -1.581 -12.481 9.785 1.00 97.19 211 ALA A CA 1
ATOM 1578 C C . ALA A 1 211 ? -1.512 -13.143 11.173 1.00 97.19 211 ALA A C 1
ATOM 1580 O O . ALA A 1 211 ? -1.632 -12.445 12.176 1.00 97.19 211 ALA A O 1
ATOM 1581 N N . ASP A 1 212 ? -1.200 -14.440 11.255 1.00 97.00 212 ASP A N 1
ATOM 1582 C CA . ASP A 1 212 ? -1.054 -15.157 12.530 1.00 97.00 212 ASP A CA 1
ATOM 1583 C C . ASP A 1 212 ? 0.082 -14.593 13.397 1.00 97.00 212 ASP A C 1
ATOM 1585 O O . ASP A 1 212 ? -0.044 -14.446 14.617 1.00 97.00 212 ASP A O 1
ATOM 1589 N N . GLY A 1 213 ? 1.227 -14.290 12.779 1.00 97.00 213 GLY A N 1
ATOM 1590 C CA . GLY A 1 213 ? 2.381 -13.723 13.472 1.00 97.00 213 GLY A CA 1
ATOM 1591 C C . GLY A 1 213 ? 2.113 -12.307 13.983 1.00 97.00 213 GLY A C 1
ATOM 1592 O O . GLY A 1 213 ? 2.469 -11.977 15.115 1.00 97.00 213 GLY A O 1
ATOM 1593 N N . LEU A 1 214 ? 1.457 -11.482 13.168 1.00 97.94 214 LEU A N 1
ATOM 1594 C CA . LEU A 1 214 ? 1.059 -10.123 13.523 1.00 97.94 214 LEU A CA 1
ATOM 1595 C C . LEU A 1 214 ? -0.009 -10.128 14.618 1.00 97.94 214 LEU A C 1
ATOM 1597 O O . LEU A 1 214 ? 0.154 -9.396 15.589 1.00 97.94 214 LEU A O 1
ATOM 1601 N N . ALA A 1 215 ? -1.022 -10.996 14.528 1.00 97.88 215 ALA A N 1
ATOM 1602 C CA . ALA A 1 215 ? -2.069 -11.164 15.538 1.00 97.88 215 ALA A CA 1
ATOM 1603 C C . ALA A 1 215 ? -1.475 -11.406 16.933 1.00 97.88 215 ALA A C 1
ATOM 1605 O O . ALA A 1 215 ? -1.828 -10.728 17.896 1.00 97.88 215 ALA A O 1
ATOM 1606 N N . LYS A 1 216 ? -0.478 -12.294 17.033 1.00 97.56 216 LYS A N 1
ATOM 1607 C CA . LYS A 1 216 ? 0.244 -12.556 18.291 1.00 97.56 216 LYS A CA 1
ATOM 1608 C C . LYS A 1 216 ? 0.991 -11.330 18.820 1.00 97.56 216 LYS A C 1
ATOM 1610 O O . LYS A 1 216 ? 1.038 -11.130 20.028 1.00 97.56 216 LYS A O 1
ATOM 1615 N N . LYS A 1 217 ? 1.587 -10.522 17.938 1.00 97.62 217 LYS A N 1
ATOM 1616 C CA . LYS A 1 217 ? 2.358 -9.325 18.317 1.00 97.62 217 LYS A CA 1
ATOM 1617 C C . LYS A 1 217 ? 1.483 -8.154 18.750 1.00 97.62 217 LYS A C 1
ATOM 1619 O O . LYS A 1 217 ? 1.886 -7.386 19.622 1.00 97.62 217 LYS A O 1
ATOM 1624 N N . ILE A 1 218 ? 0.313 -8.006 18.135 1.00 97.38 218 ILE A N 1
ATOM 1625 C CA . ILE A 1 218 ? -0.635 -6.934 18.460 1.00 97.38 218 ILE A CA 1
ATOM 1626 C C . ILE A 1 218 ? -1.633 -7.340 19.545 1.00 97.38 218 ILE A C 1
ATOM 1628 O O . ILE A 1 218 ? -2.405 -6.493 19.989 1.00 97.38 218 ILE A O 1
ATOM 1632 N N . ALA A 1 219 ? -1.604 -8.599 19.992 1.00 96.56 219 ALA A N 1
ATOM 1633 C CA . ALA A 1 219 ? -2.449 -9.095 21.065 1.00 96.56 219 ALA A CA 1
ATOM 1634 C C . ALA A 1 219 ? -2.387 -8.152 22.274 1.00 96.56 219 ALA A C 1
ATOM 1636 O O . ALA A 1 219 ? -1.319 -7.922 22.844 1.00 96.56 219 ALA A O 1
ATOM 1637 N N . AR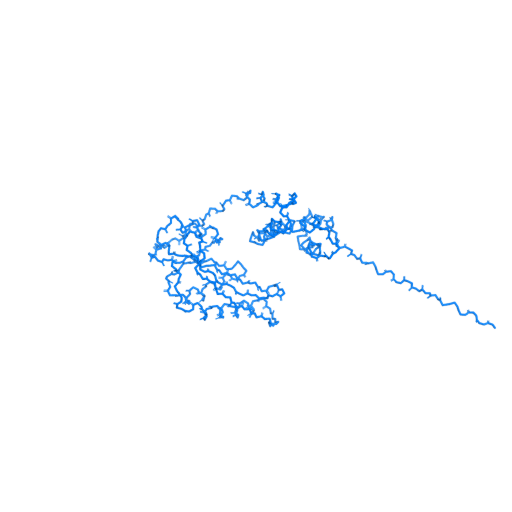G A 1 220 ? -3.550 -7.620 22.672 1.00 91.00 220 ARG A N 1
ATOM 1638 C CA . ARG A 1 220 ? -3.721 -6.685 23.805 1.00 91.00 220 ARG A CA 1
ATOM 1639 C C . ARG A 1 220 ? -3.101 -5.296 23.620 1.00 91.00 220 ARG A C 1
ATOM 1641 O O . ARG A 1 220 ? -3.126 -4.503 24.561 1.00 91.00 220 ARG A O 1
ATOM 1648 N N . LYS A 1 221 ? -2.565 -4.965 22.443 1.00 95.75 221 LYS A N 1
ATOM 1649 C CA . LYS A 1 221 ? -2.171 -3.585 22.146 1.00 95.75 221 LYS A CA 1
ATOM 1650 C C . LYS A 1 221 ? -3.415 -2.723 21.974 1.00 95.75 221 LYS A C 1
ATOM 1652 O O . LYS A 1 221 ? -4.430 -3.159 21.427 1.00 95.75 221 LYS A O 1
ATOM 1657 N N . THR A 1 222 ? -3.310 -1.483 22.429 1.00 94.06 222 THR A N 1
ATOM 1658 C CA . THR A 1 222 ? -4.294 -0.438 22.171 1.00 94.06 222 THR A CA 1
ATOM 1659 C C . THR A 1 222 ? -3.831 0.397 20.984 1.00 94.06 222 THR A C 1
ATOM 1661 O O . THR A 1 222 ? -2.642 0.704 20.837 1.00 94.06 222 THR A O 1
ATOM 1664 N N . CYS A 1 223 ? -4.775 0.744 20.114 1.00 92.25 223 CYS A N 1
ATOM 1665 C CA . CYS A 1 223 ? -4.585 1.818 19.151 1.00 92.25 223 CYS A CA 1
ATOM 1666 C C . CYS A 1 223 ? -5.415 3.004 19.669 1.00 92.25 223 CYS A C 1
ATOM 1668 O O . CYS A 1 223 ? -6.622 2.819 19.865 1.00 92.25 223 CYS A O 1
ATOM 1670 N N . PRO A 1 224 ? -4.750 4.108 20.063 1.00 83.38 224 PRO A N 1
ATOM 1671 C CA . PRO A 1 224 ? -5.387 5.263 20.678 1.00 83.38 224 PRO A CA 1
ATOM 1672 C C . PRO A 1 224 ? -6.160 6.062 19.658 1.00 83.38 224 PRO A C 1
ATOM 1674 O O . PRO A 1 224 ? -5.840 5.894 18.460 1.00 83.38 224 PRO A O 1
#

Mean predicted aligned error: 12.84 Å